Protein AF-A0A383E137-F1 (afdb_monomer)

InterPro domains:
  IPR007197 Radical SAM [PF04055] (107-231)
  IPR007197 Radical SAM [PS51918] (98-233)
  IPR007197 Radical SAM [SFLDS00029] (16-231)
  IPR023404 Radical SAM, alpha/beta horseshoe [G3DSA:3.80.30.20] (101-233)
  IPR051198 Tetrapyrrole and bacteriochlorophyll biosynthesis methyltransferases [PTHR43409] (10-231)
  IPR058240 Radical SAM superfamily [SSF102114] (90-231)

Foldseek 3Di:
DDPDPVVVQVVQLVPVVDAKDFPDDCPVQVVQLVVQCVVCVNVPCSSQVAATERIKGFRPVCNPPPDTDIGHHHHDADDQACVVDPDCLVVCVCVVVLQLPDAEEDEFKFADLAQQPPDPSNDPRRNDIHGHDPVVLLVSLLSCLVSCLVSVNAEYEYEYQAQQQDPCSVVSLVSQVVSCVVRVPHQAYDYAHHDPRVVSSVVSCVSNPNNYDYDDCPVDPDPVVCVVRRHDD

Nearest PDB structures (foldseek):
  7kdy-assembly1_A  TM=8.279E-01  e=1.384E-12  Streptomyces tokunonensis
  7kdx-assembly1_A  TM=8.276E-01  e=4.257E-12  Streptomyces tokunonensis
  7kdy-assembly2_B  TM=8.052E-01  e=4.257E-12  Streptomyces tokunonensis
  7kdx-assembly2_B  TM=7.855E-01  e=4.531E-12  Streptomyces tokunonensis
  6htk-assembly1_A  TM=6.373E-01  e=4.027E-02  Streptomyces actuosus

Structure (mmCIF, N/CA/C/O backbone):
data_AF-A0A383E137-F1
#
_entry.id   AF-A0A383E137-F1
#
loop_
_atom_site.group_PDB
_atom_site.id
_atom_site.type_symbol
_atom_site.label_atom_id
_atom_site.label_alt_id
_atom_site.label_comp_id
_atom_site.label_asym_id
_atom_site.label_entity_id
_atom_site.label_seq_id
_atom_site.pdbx_PDB_ins_code
_atom_site.Cartn_x
_atom_site.Cartn_y
_atom_site.Cartn_z
_atom_site.occupancy
_atom_site.B_iso_or_equiv
_atom_site.auth_seq_id
_atom_site.auth_comp_id
_atom_site.auth_asym_id
_atom_site.auth_atom_id
_atom_site.pdbx_PDB_model_num
ATOM 1 N N . LEU A 1 1 ? 12.813 -2.670 -4.117 1.00 60.38 1 LEU A N 1
ATOM 2 C CA . LEU A 1 1 ? 14.002 -2.846 -4.980 1.00 60.38 1 LEU A CA 1
ATOM 3 C C . LEU A 1 1 ? 15.082 -1.925 -4.440 1.00 60.38 1 LEU A C 1
ATOM 5 O O . LEU A 1 1 ? 14.718 -0.837 -4.007 1.00 60.38 1 LEU A O 1
ATOM 9 N N . PRO A 1 2 ? 16.352 -2.327 -4.434 1.00 67.69 2 PRO A N 1
ATOM 10 C CA . PRO A 1 2 ? 17.433 -1.384 -4.194 1.00 67.69 2 PRO A CA 1
ATOM 11 C C . PRO A 1 2 ? 17.401 -0.207 -5.184 1.00 67.69 2 PRO A C 1
ATOM 13 O O . PRO A 1 2 ? 16.897 -0.338 -6.304 1.00 67.69 2 PRO A O 1
ATOM 16 N N . HIS A 1 3 ? 17.844 0.967 -4.737 1.00 71.69 3 HIS A N 1
ATOM 17 C CA . HIS A 1 3 ? 17.658 2.222 -5.473 1.00 71.69 3 HIS A CA 1
ATOM 18 C C . HIS A 1 3 ? 18.751 2.467 -6.527 1.00 71.69 3 HIS A C 1
ATOM 20 O O . HIS A 1 3 ? 18.488 3.166 -7.509 1.00 71.69 3 HIS A O 1
ATOM 26 N N . ASP A 1 4 ? 19.938 1.879 -6.356 1.00 86.25 4 ASP A N 1
ATOM 27 C CA . ASP A 1 4 ? 21.068 2.024 -7.274 1.00 86.25 4 ASP A CA 1
ATOM 28 C C . ASP A 1 4 ? 21.039 1.010 -8.425 1.00 86.25 4 ASP A C 1
ATOM 30 O O . ASP A 1 4 ? 20.608 -0.134 -8.283 1.00 86.25 4 ASP A O 1
ATOM 34 N N . ASP A 1 5 ? 21.537 1.433 -9.583 1.00 90.56 5 ASP A N 1
ATOM 35 C CA . ASP A 1 5 ? 21.444 0.657 -10.819 1.00 90.56 5 ASP A CA 1
ATOM 36 C C . ASP A 1 5 ? 22.223 -0.672 -10.752 1.00 90.56 5 ASP A C 1
ATOM 38 O O . ASP A 1 5 ? 21.791 -1.661 -11.345 1.00 90.56 5 ASP A O 1
ATOM 42 N N . ALA A 1 6 ? 23.331 -0.741 -10.002 1.00 90.62 6 ALA A N 1
ATOM 43 C CA . ALA A 1 6 ? 24.130 -1.962 -9.883 1.00 90.62 6 ALA A CA 1
ATOM 44 C C . ALA A 1 6 ? 23.366 -3.063 -9.134 1.00 90.62 6 ALA A C 1
ATOM 46 O O . ALA A 1 6 ? 23.289 -4.202 -9.601 1.00 90.62 6 ALA A O 1
ATOM 47 N N . GLN A 1 7 ? 22.737 -2.720 -8.009 1.00 90.50 7 GLN A N 1
ATOM 48 C CA . GLN A 1 7 ? 21.894 -3.647 -7.263 1.00 90.50 7 GLN A CA 1
ATOM 49 C C . GLN A 1 7 ? 20.602 -3.991 -8.023 1.00 90.50 7 GLN A C 1
ATOM 51 O O . GLN A 1 7 ? 20.105 -5.112 -7.910 1.00 90.50 7 GLN A O 1
ATOM 56 N N . GLN A 1 8 ? 20.061 -3.073 -8.834 1.00 91.75 8 GLN A N 1
ATOM 57 C CA . GLN A 1 8 ? 18.921 -3.360 -9.718 1.00 91.75 8 GLN A CA 1
ATOM 58 C C . GLN A 1 8 ? 19.285 -4.385 -10.798 1.00 91.75 8 GLN A C 1
ATOM 60 O O . GLN A 1 8 ? 18.530 -5.334 -11.025 1.00 91.75 8 GLN A O 1
ATOM 65 N N . ILE A 1 9 ? 20.459 -4.236 -11.419 1.00 91.88 9 ILE A N 1
ATOM 66 C CA . ILE A 1 9 ? 20.994 -5.207 -12.377 1.00 91.88 9 ILE A CA 1
ATOM 67 C C . ILE A 1 9 ? 21.197 -6.566 -11.707 1.00 91.88 9 ILE A C 1
ATOM 69 O O . ILE A 1 9 ? 20.732 -7.570 -12.248 1.00 91.88 9 ILE A O 1
ATOM 73 N N . ASP A 1 10 ? 21.833 -6.619 -10.533 1.00 91.00 10 ASP A N 1
ATOM 74 C CA . ASP A 1 10 ? 22.031 -7.869 -9.788 1.00 91.00 10 ASP A CA 1
ATOM 75 C C . ASP A 1 10 ? 20.691 -8.547 -9.445 1.00 91.00 10 ASP A C 1
ATOM 77 O O . ASP A 1 10 ? 20.503 -9.741 -9.696 1.00 91.00 10 ASP A O 1
ATOM 81 N N . PHE A 1 11 ? 19.718 -7.774 -8.949 1.00 90.94 11 PHE A N 1
ATOM 82 C CA . PHE A 1 11 ? 18.401 -8.280 -8.565 1.00 90.94 11 PHE A CA 1
ATOM 83 C C . PHE A 1 11 ? 17.646 -8.916 -9.738 1.00 90.94 11 PHE A C 1
ATOM 85 O O . PHE A 1 11 ? 17.077 -10.003 -9.572 1.00 90.94 11 PHE A O 1
ATOM 92 N N . LEU A 1 12 ? 17.631 -8.247 -10.898 1.00 91.50 12 LEU A N 1
ATOM 93 C CA . LEU A 1 12 ? 16.936 -8.713 -12.101 1.00 91.50 12 LEU A CA 1
ATOM 94 C C . LEU A 1 12 ? 17.693 -9.843 -12.801 1.00 91.50 12 LEU A C 1
ATOM 96 O O . LEU A 1 12 ? 17.073 -10.798 -13.258 1.00 91.50 12 LEU A O 1
ATOM 100 N N . SER A 1 13 ? 19.027 -9.799 -12.821 1.00 89.44 13 SER A N 1
ATOM 101 C CA . SER A 1 13 ? 19.846 -10.863 -13.422 1.00 89.44 13 SER A CA 1
ATOM 102 C C . SER A 1 13 ? 19.670 -12.200 -12.696 1.00 89.44 13 SER A C 1
ATOM 104 O O . SER A 1 13 ? 19.688 -13.256 -13.322 1.00 89.44 13 SER A O 1
ATOM 106 N N . LYS A 1 14 ? 19.421 -12.166 -11.379 1.00 90.81 14 LYS A N 1
ATOM 107 C CA . LYS A 1 14 ? 19.084 -13.350 -10.568 1.00 90.81 14 LYS A CA 1
ATOM 108 C C . LYS A 1 14 ? 17.640 -13.839 -10.754 1.00 90.81 14 LYS A C 1
ATOM 110 O O . LYS A 1 14 ? 17.263 -14.848 -10.161 1.00 90.81 14 LYS A O 1
ATOM 115 N N . ARG A 1 15 ? 16.814 -13.134 -11.536 1.00 90.81 15 ARG A N 1
ATOM 116 C CA . ARG A 1 15 ? 15.383 -13.414 -11.749 1.00 90.81 15 ARG A CA 1
ATOM 117 C C . ARG A 1 15 ? 15.051 -13.418 -13.244 1.00 90.81 15 ARG A C 1
ATOM 119 O O . ARG A 1 15 ? 14.326 -12.545 -13.713 1.00 90.81 15 ARG A O 1
ATOM 126 N N . PRO A 1 16 ? 15.531 -14.422 -14.001 1.00 86.69 16 PRO A N 1
ATOM 127 C CA . PRO A 1 16 ? 15.360 -14.463 -15.455 1.00 86.69 16 PRO A CA 1
ATOM 128 C C . PRO A 1 16 ? 13.894 -14.570 -15.906 1.00 86.69 16 PRO A C 1
ATOM 130 O O . PRO A 1 16 ? 13.590 -14.260 -17.052 1.00 86.69 16 PRO A O 1
ATOM 133 N N . SER A 1 17 ? 12.982 -14.976 -15.016 1.00 91.75 17 SER A N 1
ATOM 134 C CA . SER A 1 17 ? 11.536 -15.016 -15.279 1.00 91.75 17 SER A CA 1
ATOM 135 C C . SER A 1 17 ? 10.832 -13.665 -15.075 1.00 91.75 17 SER A C 1
ATOM 137 O O . SER A 1 17 ? 9.617 -13.582 -15.233 1.00 91.75 17 SER A O 1
ATOM 139 N N . THR A 1 18 ? 11.557 -12.612 -14.687 1.00 91.81 18 THR A N 1
ATOM 140 C CA . THR A 1 18 ? 11.022 -11.256 -14.529 1.00 91.81 18 THR A CA 1
ATOM 141 C C . THR A 1 18 ? 11.410 -10.403 -15.731 1.00 91.81 18 THR A C 1
ATOM 143 O O . THR A 1 18 ? 12.542 -9.946 -15.849 1.00 91.81 18 THR A O 1
ATOM 146 N N . ASP A 1 19 ? 10.437 -10.156 -16.605 1.00 92.94 19 ASP A N 1
ATOM 147 C CA . ASP A 1 19 ? 10.621 -9.329 -17.800 1.00 92.94 19 ASP A CA 1
ATOM 148 C C . ASP A 1 19 ? 10.641 -7.829 -17.492 1.00 92.94 19 ASP A C 1
ATOM 150 O O . ASP A 1 19 ? 11.439 -7.083 -18.054 1.00 92.94 19 ASP A O 1
ATOM 154 N N . ILE A 1 20 ? 9.733 -7.378 -16.626 1.00 95.06 20 ILE A N 1
ATOM 155 C CA . ILE A 1 20 ? 9.554 -5.976 -16.250 1.00 95.06 20 ILE A CA 1
ATOM 156 C C . ILE A 1 20 ? 9.325 -5.919 -14.744 1.00 95.06 20 ILE A C 1
ATOM 158 O O . ILE A 1 20 ? 8.507 -6.661 -14.204 1.00 95.06 20 ILE A O 1
ATOM 162 N N . PHE A 1 21 ? 10.023 -5.009 -14.075 1.00 94.12 21 PHE A N 1
ATOM 163 C CA . PHE A 1 21 ? 9.815 -4.677 -12.675 1.00 94.12 21 PHE A CA 1
ATOM 164 C C . PHE A 1 21 ? 9.213 -3.276 -12.559 1.00 94.12 21 PHE A C 1
ATOM 166 O O . PHE A 1 21 ? 9.721 -2.333 -13.161 1.00 94.12 21 PHE A O 1
ATOM 173 N N . MET A 1 22 ? 8.143 -3.127 -11.780 1.00 93.75 22 MET A N 1
ATOM 174 C CA . MET A 1 22 ? 7.486 -1.838 -11.540 1.00 93.75 22 MET A CA 1
ATOM 175 C C . MET A 1 22 ? 8.003 -1.227 -10.239 1.00 93.75 22 MET A C 1
ATOM 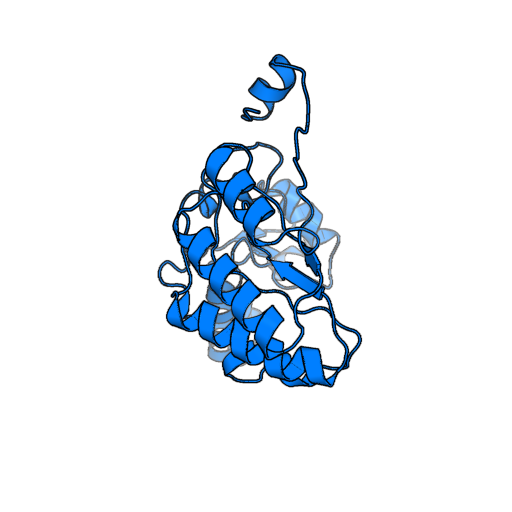177 O O . MET A 1 22 ? 8.071 -1.910 -9.219 1.00 93.75 22 MET A O 1
ATOM 181 N N . ILE A 1 23 ? 8.388 0.047 -10.270 1.00 89.88 23 ILE A N 1
ATOM 182 C CA . ILE A 1 23 ? 8.852 0.776 -9.088 1.00 89.88 23 ILE A CA 1
ATOM 183 C C . ILE A 1 23 ? 7.730 1.628 -8.493 1.00 89.88 23 ILE A C 1
ATOM 185 O O . ILE A 1 23 ? 6.966 2.248 -9.226 1.00 89.88 23 ILE A O 1
ATOM 189 N N . MET A 1 24 ? 7.711 1.714 -7.161 1.00 91.44 24 MET A N 1
ATOM 190 C CA . MET A 1 24 ? 6.765 2.523 -6.385 1.00 91.44 24 MET A CA 1
ATOM 191 C C . MET A 1 24 ? 5.294 2.087 -6.559 1.00 91.44 24 MET A C 1
ATOM 193 O O . MET A 1 24 ? 5.015 0.891 -6.493 1.00 91.44 24 MET A O 1
ATOM 197 N N . GLU A 1 25 ? 4.354 3.029 -6.723 1.00 93.69 25 GLU A N 1
ATOM 198 C CA . GLU A 1 25 ? 2.934 2.738 -6.974 1.00 93.69 25 GLU A CA 1
ATOM 199 C C . GLU A 1 25 ? 2.753 2.136 -8.383 1.00 93.69 25 GLU A C 1
ATOM 201 O O . GLU A 1 25 ? 3.273 2.632 -9.390 1.00 93.69 25 GLU A O 1
ATOM 206 N N . GLY A 1 26 ? 2.049 1.006 -8.448 1.00 94.69 26 GLY A N 1
ATOM 207 C CA . GLY A 1 26 ? 2.025 0.140 -9.625 1.00 94.69 26 GLY A CA 1
ATOM 208 C C . GLY A 1 26 ? 0.935 0.478 -10.636 1.00 94.69 26 GLY A C 1
ATOM 209 O O . GLY A 1 26 ? 1.026 0.039 -11.778 1.00 94.69 26 GLY A O 1
ATOM 210 N N . GLU A 1 27 ? -0.086 1.242 -10.258 1.00 95.88 27 GLU A N 1
ATOM 211 C CA . GLU A 1 27 ? -1.294 1.458 -11.057 1.00 95.88 27 GLU A CA 1
ATOM 212 C C . GLU A 1 27 ? -0.983 2.158 -12.387 1.00 95.88 27 GLU A C 1
ATOM 214 O O . GLU A 1 27 ? -1.231 1.604 -13.461 1.00 95.88 27 GLU A O 1
ATOM 219 N N . ILE A 1 28 ? -0.358 3.339 -12.334 1.00 96.25 28 ILE A N 1
ATOM 220 C CA . ILE A 1 28 ? 0.025 4.105 -13.533 1.00 96.25 28 ILE A CA 1
ATOM 221 C C . ILE A 1 28 ? 1.058 3.341 -14.364 1.00 96.25 28 ILE A C 1
ATOM 223 O O . ILE A 1 28 ? 0.957 3.259 -15.589 1.00 96.25 28 ILE A O 1
ATOM 227 N N . THR A 1 29 ? 2.026 2.713 -13.699 1.00 96.94 29 THR A N 1
ATOM 228 C CA . THR A 1 29 ? 3.046 1.895 -14.360 1.00 96.94 29 THR A CA 1
ATOM 229 C C . THR A 1 29 ? 2.424 0.719 -15.114 1.00 96.94 29 THR A C 1
ATOM 231 O O . THR A 1 29 ? 2.804 0.437 -16.250 1.00 96.94 29 THR A O 1
ATOM 234 N N . THR A 1 30 ? 1.430 0.056 -14.521 1.00 97.06 30 THR A N 1
ATOM 235 C CA . THR A 1 30 ? 0.695 -1.042 -15.156 1.00 97.06 30 THR A CA 1
ATOM 236 C C . THR A 1 30 ? 0.003 -0.549 -16.420 1.00 97.06 30 THR A C 1
ATOM 238 O O . THR A 1 30 ? 0.149 -1.170 -17.473 1.00 97.06 30 THR A O 1
ATOM 241 N N . VAL A 1 31 ? -0.668 0.607 -16.364 1.00 96.44 31 VAL A N 1
ATOM 242 C CA . VAL A 1 31 ? -1.286 1.233 -17.544 1.00 96.44 31 VAL A CA 1
ATOM 243 C C . VAL A 1 31 ? -0.243 1.526 -18.629 1.00 96.44 31 VAL A C 1
ATOM 245 O O . VAL A 1 31 ? -0.465 1.204 -19.798 1.00 96.44 31 VAL A O 1
ATOM 248 N N . ASN A 1 32 ? 0.923 2.068 -18.265 1.00 97.38 32 ASN A N 1
ATOM 249 C CA . ASN A 1 32 ? 2.016 2.343 -19.205 1.00 97.38 32 ASN A CA 1
ATOM 250 C C . ASN A 1 32 ? 2.528 1.069 -19.895 1.00 97.38 32 ASN A C 1
ATOM 252 O O . ASN A 1 32 ? 2.706 1.052 -21.118 1.00 97.38 32 ASN A O 1
ATOM 256 N N . VAL A 1 33 ? 2.733 -0.007 -19.129 1.00 97.75 33 VAL A N 1
ATOM 257 C CA . VAL A 1 33 ? 3.189 -1.305 -19.644 1.00 97.75 33 VAL A CA 1
ATOM 258 C C . VAL A 1 33 ? 2.146 -1.922 -20.576 1.00 97.75 33 VAL A C 1
ATOM 260 O O . VAL A 1 33 ? 2.485 -2.312 -21.694 1.00 97.75 33 VAL A O 1
ATOM 263 N N . ILE A 1 34 ? 0.873 -1.953 -20.182 1.00 97.88 34 ILE A N 1
ATOM 264 C CA . ILE A 1 34 ? -0.206 -2.492 -21.021 1.00 97.88 34 ILE A CA 1
ATOM 265 C C . ILE A 1 34 ? -0.348 -1.684 -22.318 1.00 97.88 34 ILE A C 1
ATOM 267 O O . ILE A 1 34 ? -0.394 -2.264 -23.404 1.00 97.88 34 ILE A O 1
ATOM 271 N N . ASN A 1 35 ? -0.310 -0.351 -22.243 1.00 98.06 35 ASN A N 1
ATOM 272 C CA . ASN A 1 35 ? -0.334 0.508 -23.427 1.00 98.06 35 ASN A CA 1
ATOM 273 C C . ASN A 1 35 ? 0.845 0.237 -24.371 1.00 98.06 35 ASN A C 1
ATOM 275 O O . ASN A 1 35 ? 0.664 0.239 -25.592 1.00 98.06 35 ASN A O 1
ATOM 279 N N . ARG A 1 36 ? 2.049 -0.014 -23.835 1.00 97.75 36 ARG A N 1
ATOM 280 C CA . ARG A 1 36 ? 3.209 -0.427 -24.638 1.00 97.75 36 ARG A CA 1
ATOM 281 C C . ARG A 1 36 ? 2.935 -1.756 -25.338 1.00 97.75 36 ARG A C 1
ATOM 283 O O . ARG A 1 36 ? 3.115 -1.833 -26.548 1.00 97.75 36 ARG A O 1
ATOM 290 N N . ILE A 1 37 ? 2.462 -2.764 -24.610 1.00 97.88 37 ILE A N 1
ATOM 291 C CA . ILE A 1 37 ? 2.169 -4.102 -25.147 1.00 97.88 37 ILE A CA 1
ATOM 292 C C . ILE A 1 37 ? 1.148 -4.031 -26.295 1.00 97.88 37 ILE A C 1
ATOM 294 O O . ILE A 1 37 ? 1.377 -4.614 -27.360 1.00 97.88 37 ILE A O 1
ATOM 298 N N . ILE A 1 38 ? 0.068 -3.262 -26.113 1.00 98.25 38 ILE A N 1
ATOM 299 C CA . ILE A 1 38 ? -0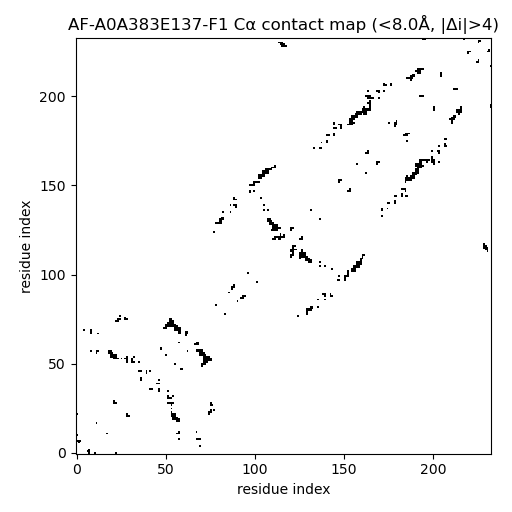.977 -3.056 -27.126 1.00 98.25 38 ILE A CA 1
ATOM 300 C C . ILE A 1 38 ? -0.408 -2.345 -28.361 1.00 98.25 38 ILE A C 1
ATOM 302 O O . ILE A 1 38 ? -0.543 -2.849 -29.477 1.00 98.25 38 ILE A O 1
ATOM 306 N N . LYS A 1 39 ? 0.280 -1.205 -28.185 1.00 98.00 39 LYS A N 1
ATOM 307 C CA . LYS A 1 39 ? 0.873 -0.431 -29.297 1.00 98.00 39 LYS A CA 1
ATOM 308 C C . LYS A 1 39 ? 1.915 -1.236 -30.074 1.00 98.00 39 LYS A C 1
ATOM 310 O O . LYS A 1 39 ? 2.027 -1.100 -31.292 1.00 98.00 39 LYS A O 1
ATOM 315 N N . SER A 1 40 ? 2.656 -2.097 -29.384 1.00 98.00 40 SER A N 1
ATOM 316 C CA . SER A 1 40 ? 3.634 -2.997 -29.988 1.00 98.00 40 SER A CA 1
ATOM 317 C C . SER A 1 40 ? 3.002 -4.202 -30.691 1.00 98.00 40 SER A C 1
ATOM 319 O O . SER A 1 40 ? 3.725 -4.913 -31.381 1.00 98.00 40 SER A O 1
ATOM 321 N N . LYS A 1 41 ? 1.687 -4.441 -30.560 1.00 97.69 41 LYS A N 1
ATOM 322 C CA . LYS A 1 41 ? 0.997 -5.637 -31.078 1.00 97.69 41 LYS A CA 1
ATOM 323 C C . LYS A 1 41 ? 1.675 -6.935 -30.624 1.00 97.69 41 LYS A C 1
ATOM 325 O O . LYS A 1 41 ? 1.926 -7.819 -31.437 1.00 97.69 41 LYS A O 1
ATOM 330 N N . LEU A 1 42 ? 2.027 -7.011 -29.337 1.00 96.81 42 LEU A N 1
ATOM 331 C CA . LEU A 1 42 ? 2.760 -8.135 -28.733 1.00 96.81 42 LEU A CA 1
ATOM 332 C C . LEU A 1 42 ? 4.179 -8.375 -29.299 1.00 96.81 42 LEU A C 1
ATOM 334 O O . LEU A 1 42 ? 4.836 -9.342 -28.918 1.00 96.81 42 LEU A O 1
ATOM 338 N N . ASP A 1 43 ? 4.700 -7.498 -30.165 1.00 97.19 43 ASP A N 1
ATOM 339 C CA . ASP A 1 43 ? 6.070 -7.601 -30.668 1.00 97.19 43 ASP A CA 1
ATOM 340 C C . ASP A 1 43 ? 7.070 -7.286 -29.551 1.00 97.19 43 ASP A C 1
ATOM 342 O O . ASP A 1 43 ? 7.286 -6.128 -29.174 1.00 97.19 43 ASP A O 1
ATOM 346 N N . ARG A 1 44 ? 7.719 -8.339 -29.047 1.00 94.50 44 ARG A N 1
ATOM 347 C CA . ARG A 1 44 ? 8.688 -8.256 -27.954 1.00 94.50 44 ARG A CA 1
ATOM 348 C C . ARG A 1 44 ? 9.816 -7.264 -28.239 1.00 94.50 44 ARG A C 1
ATOM 350 O O . ARG A 1 44 ? 10.213 -6.531 -27.338 1.00 94.50 44 ARG A O 1
ATOM 357 N N . LYS A 1 45 ? 10.312 -7.176 -29.479 1.00 94.44 45 LYS A N 1
ATOM 358 C CA . LYS A 1 45 ? 11.400 -6.241 -29.811 1.00 94.44 45 LYS A CA 1
ATOM 359 C C . LYS A 1 45 ? 10.952 -4.790 -29.648 1.00 94.44 45 LYS A C 1
ATOM 361 O O . LYS A 1 45 ? 11.734 -3.970 -29.182 1.00 94.44 45 LYS A O 1
ATOM 366 N N . LYS A 1 46 ? 9.694 -4.487 -29.980 1.00 96.31 46 LYS A N 1
ATOM 367 C CA . LYS A 1 46 ? 9.104 -3.147 -29.823 1.00 96.31 46 LYS A CA 1
ATOM 368 C C . LYS A 1 46 ? 8.719 -2.835 -28.380 1.00 96.31 46 LYS A C 1
ATOM 370 O O . LYS A 1 46 ? 8.773 -1.678 -27.981 1.00 96.31 46 LYS A O 1
ATOM 375 N N . ILE A 1 47 ? 8.336 -3.839 -27.590 1.00 97.06 47 ILE A N 1
ATOM 376 C CA . ILE A 1 47 ? 8.024 -3.634 -26.168 1.00 97.06 47 ILE A CA 1
ATOM 377 C C . ILE A 1 47 ? 9.262 -3.110 -25.437 1.00 97.06 47 ILE A C 1
ATOM 379 O O . ILE A 1 47 ? 9.169 -2.123 -24.712 1.00 97.06 47 ILE A O 1
ATOM 383 N N . PHE A 1 48 ? 10.420 -3.717 -25.700 1.00 96.38 48 PHE A N 1
ATOM 384 C CA . PHE A 1 48 ? 11.681 -3.426 -25.016 1.00 96.38 48 PHE A CA 1
ATOM 385 C C . PHE A 1 48 ? 12.619 -2.480 -25.788 1.00 96.38 48 PHE A C 1
ATOM 387 O O . PHE A 1 48 ? 13.798 -2.390 -25.456 1.00 96.38 48 PHE A O 1
ATOM 394 N N . SER A 1 49 ? 12.134 -1.774 -26.819 1.00 94.94 49 SER A N 1
ATOM 395 C CA . SER A 1 49 ? 12.975 -0.881 -27.638 1.00 94.94 49 SER A CA 1
ATOM 396 C C . SER A 1 49 ? 13.316 0.451 -26.963 1.00 94.94 49 SER A C 1
ATOM 398 O O . SER A 1 49 ? 14.194 1.169 -27.433 1.00 94.94 49 SER A O 1
ATOM 400 N N . SER A 1 50 ? 12.594 0.823 -25.907 1.00 95.69 50 SER A N 1
ATOM 401 C CA . SER A 1 50 ? 12.803 2.062 -25.155 1.00 95.69 50 SER A CA 1
ATOM 402 C C . SER A 1 50 ? 12.283 1.928 -23.721 1.00 95.69 50 SER A C 1
ATOM 404 O O . SER A 1 50 ? 11.417 1.076 -23.480 1.00 95.69 50 SER A O 1
ATOM 406 N N . PRO A 1 51 ? 12.749 2.776 -22.784 1.00 96.94 51 PRO A N 1
ATOM 407 C CA . PRO A 1 51 ? 12.230 2.808 -21.421 1.00 96.94 51 PRO A CA 1
ATOM 408 C C . PRO A 1 51 ? 10.701 2.943 -21.351 1.00 96.94 51 PRO A C 1
ATOM 410 O O . PRO A 1 51 ? 10.054 3.451 -22.276 1.00 96.94 51 PRO A O 1
ATOM 413 N N . ILE A 1 52 ? 10.126 2.479 -20.243 1.00 97.31 52 ILE A N 1
ATOM 414 C CA . ILE A 1 52 ? 8.704 2.613 -19.910 1.00 97.31 52 ILE A CA 1
ATOM 415 C C . ILE A 1 52 ? 8.640 3.302 -18.550 1.00 97.31 52 ILE A C 1
ATOM 417 O O . ILE A 1 52 ? 9.230 2.803 -17.594 1.00 97.31 52 ILE A O 1
ATOM 421 N N . ASP A 1 53 ? 7.956 4.442 -18.461 1.00 96.56 53 ASP A N 1
ATOM 422 C CA . ASP A 1 53 ? 7.839 5.185 -17.203 1.00 96.56 53 ASP A CA 1
ATOM 423 C C . ASP A 1 53 ? 7.197 4.321 -16.106 1.00 96.56 53 ASP A C 1
ATOM 425 O O . ASP A 1 53 ? 6.215 3.610 -16.339 1.00 96.56 53 ASP A O 1
ATOM 429 N N . GLY A 1 54 ? 7.818 4.357 -14.927 1.00 95.19 54 GLY A N 1
ATOM 430 C CA . GLY A 1 54 ? 7.509 3.542 -13.757 1.00 95.19 54 GLY A CA 1
ATOM 431 C C . GLY A 1 54 ? 8.127 2.146 -13.762 1.00 95.19 54 GLY A C 1
ATOM 432 O O . GLY A 1 54 ? 8.017 1.429 -12.770 1.00 95.19 54 GLY A O 1
ATOM 433 N N . ALA A 1 55 ? 8.785 1.742 -14.847 1.00 96.00 55 ALA A N 1
ATOM 434 C CA . ALA A 1 55 ? 9.285 0.389 -15.023 1.00 96.00 55 ALA A CA 1
ATOM 435 C C . ALA A 1 55 ? 10.801 0.328 -15.245 1.00 96.00 55 ALA A C 1
ATOM 437 O O . ALA A 1 55 ? 11.442 1.249 -15.761 1.00 96.00 55 ALA A O 1
ATOM 438 N N . ILE A 1 56 ? 11.359 -0.814 -14.852 1.00 95.19 56 ILE A N 1
ATOM 439 C CA . ILE A 1 56 ? 12.766 -1.171 -14.978 1.00 95.19 56 ILE A CA 1
ATOM 440 C C . ILE A 1 56 ? 12.853 -2.572 -15.577 1.00 95.19 56 ILE A C 1
ATOM 442 O O . ILE A 1 56 ? 12.143 -3.481 -15.150 1.00 95.19 56 ILE A O 1
ATOM 446 N N . PHE A 1 57 ? 13.728 -2.761 -16.558 1.00 95.12 57 PHE A N 1
ATOM 447 C CA . PHE A 1 57 ? 14.003 -4.072 -17.139 1.00 95.12 57 PHE A CA 1
ATOM 448 C C . PHE A 1 57 ? 15.431 -4.155 -17.675 1.00 95.12 57 PHE A C 1
ATOM 450 O O . PHE A 1 57 ? 16.074 -3.137 -17.928 1.00 95.12 57 PHE A O 1
ATOM 457 N N . ILE A 1 58 ? 15.928 -5.375 -17.872 1.00 93.56 58 ILE A N 1
ATOM 458 C CA 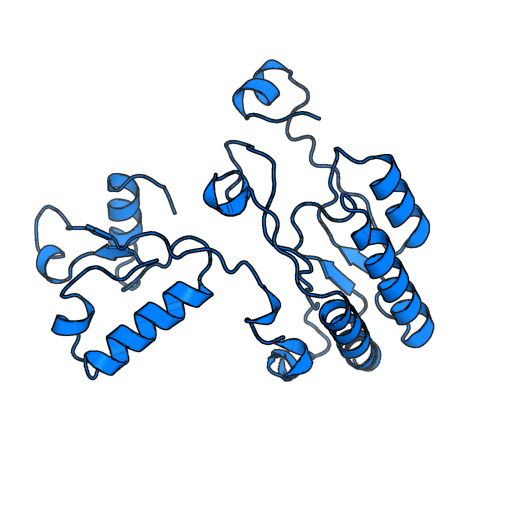. ILE A 1 58 ? 17.186 -5.601 -18.586 1.00 93.56 58 ILE A CA 1
ATOM 459 C C . ILE A 1 58 ? 16.899 -5.634 -20.086 1.00 93.56 58 ILE A C 1
ATOM 461 O O . ILE A 1 58 ? 16.023 -6.370 -20.538 1.00 93.56 58 ILE A O 1
ATOM 465 N N . GLU A 1 59 ? 17.638 -4.850 -20.872 1.00 92.25 59 GLU A N 1
ATOM 466 C CA . GLU A 1 59 ? 17.497 -4.842 -22.327 1.00 92.25 59 GLU A CA 1
ATOM 467 C C . GLU A 1 59 ? 17.766 -6.252 -22.883 1.00 92.25 59 GLU A C 1
ATOM 469 O O . GLU A 1 59 ? 18.873 -6.772 -22.693 1.00 92.25 59 GLU A O 1
ATOM 474 N N . PRO A 1 60 ? 16.817 -6.884 -23.606 1.00 88.56 60 PRO A N 1
ATOM 475 C CA . PRO A 1 60 ? 16.963 -8.278 -24.033 1.00 88.56 60 PRO A CA 1
ATOM 476 C C . PRO A 1 60 ? 18.210 -8.553 -24.884 1.00 88.56 60 PRO A C 1
ATOM 478 O O . PRO A 1 60 ? 18.764 -9.649 -24.844 1.00 88.56 60 PRO A O 1
ATOM 481 N N . THR A 1 61 ? 18.674 -7.557 -25.641 1.00 84.69 61 THR A N 1
ATOM 482 C CA . THR A 1 61 ? 19.896 -7.625 -26.459 1.00 84.69 61 THR A CA 1
ATOM 483 C C . THR A 1 61 ? 21.174 -7.714 -25.623 1.00 84.69 61 THR A C 1
ATOM 485 O O . THR A 1 61 ? 22.177 -8.231 -26.106 1.00 84.69 61 THR A O 1
ATOM 488 N N . SER A 1 62 ? 21.141 -7.254 -24.371 1.00 83.88 62 SER A N 1
ATOM 489 C CA . SER A 1 62 ? 22.291 -7.231 -23.463 1.00 83.88 62 SER A CA 1
ATOM 490 C C . SER A 1 62 ? 22.415 -8.480 -22.582 1.00 83.88 62 SER A C 1
ATOM 492 O O . SER A 1 62 ? 23.482 -8.716 -22.024 1.00 83.88 62 SER A O 1
ATOM 494 N N . LEU A 1 63 ? 21.371 -9.320 -22.506 1.00 75.19 63 LEU A N 1
ATOM 495 C CA . LEU A 1 63 ? 21.336 -10.521 -21.653 1.00 75.19 63 LEU A CA 1
ATOM 496 C C . LEU A 1 63 ? 22.425 -11.554 -21.984 1.00 75.19 63 LEU A C 1
ATOM 498 O O . LEU A 1 63 ? 22.827 -12.320 -21.116 1.00 75.19 63 LEU A O 1
ATOM 502 N N . LYS A 1 64 ? 22.898 -11.591 -23.237 1.00 71.25 64 LYS A N 1
ATOM 503 C CA . LYS A 1 64 ? 23.987 -12.482 -23.684 1.00 71.25 64 LYS A CA 1
ATOM 504 C C . LYS A 1 64 ? 25.377 -11.834 -23.592 1.00 71.25 64 LYS A C 1
ATOM 506 O O . LYS A 1 64 ? 26.370 -12.477 -23.923 1.00 71.25 64 LYS A O 1
ATOM 511 N N . GLY A 1 65 ? 25.447 -10.557 -23.220 1.00 68.12 65 GLY A N 1
ATOM 512 C CA . GLY A 1 65 ? 26.692 -9.807 -23.086 1.00 68.12 65 GLY A CA 1
ATOM 513 C C . GLY A 1 65 ? 27.325 -9.969 -21.703 1.00 68.12 65 GLY A C 1
ATOM 514 O O . GLY A 1 65 ? 26.695 -10.440 -20.763 1.00 68.12 65 GLY A O 1
ATOM 515 N N . LYS A 1 66 ? 28.580 -9.526 -21.560 1.00 71.75 66 LYS A N 1
ATOM 516 C CA . LYS A 1 66 ? 29.294 -9.524 -20.266 1.00 71.75 66 LYS A CA 1
ATOM 517 C C . LYS A 1 66 ? 28.736 -8.505 -19.259 1.00 71.75 66 LYS A C 1
ATOM 519 O O . LYS A 1 66 ? 29.081 -8.567 -18.084 1.00 71.75 66 LYS A O 1
ATOM 524 N N . SER A 1 67 ? 27.905 -7.566 -19.712 1.00 82.38 67 SER A N 1
ATOM 525 C CA . SER A 1 67 ? 27.360 -6.482 -18.892 1.00 82.38 67 SER A CA 1
ATOM 526 C C . SER A 1 67 ? 25.898 -6.231 -19.277 1.00 82.38 67 SER A C 1
ATOM 528 O O . SER A 1 67 ? 25.650 -5.612 -20.316 1.00 82.38 67 SER A O 1
ATOM 530 N N . PRO A 1 68 ? 24.929 -6.731 -18.486 1.00 88.56 68 PRO A N 1
ATOM 531 C CA . PRO A 1 68 ? 23.514 -6.450 -18.693 1.00 88.56 68 PRO A CA 1
ATOM 532 C C . PRO A 1 68 ? 23.254 -4.944 -18.659 1.00 88.56 68 PRO A C 1
ATOM 534 O O . PRO A 1 68 ? 23.749 -4.236 -17.782 1.00 88.56 68 PRO A O 1
ATOM 537 N N . LYS A 1 69 ? 22.469 -4.452 -19.615 1.00 91.56 69 LYS A N 1
ATOM 538 C CA . LYS A 1 69 ? 22.108 -3.043 -19.724 1.00 91.56 69 LYS A CA 1
ATOM 539 C C . LYS A 1 69 ? 20.720 -2.826 -19.144 1.00 91.56 69 LYS A C 1
ATOM 541 O O . LYS A 1 69 ? 19.749 -3.442 -19.583 1.00 91.56 69 LYS A O 1
ATOM 546 N N . LEU A 1 70 ? 20.643 -1.945 -18.157 1.00 93.25 70 LEU A N 1
ATOM 547 C CA . LEU A 1 70 ? 19.398 -1.550 -17.517 1.00 93.25 70 LEU A CA 1
ATOM 548 C C . LEU A 1 70 ? 18.656 -0.532 -18.393 1.00 93.25 70 LEU A C 1
ATOM 550 O O . LEU A 1 70 ? 19.241 0.453 -18.841 1.00 93.25 70 LEU A O 1
ATOM 554 N N . SER A 1 71 ? 17.362 -0.750 -18.600 1.00 95.06 71 SER A N 1
ATOM 555 C CA . SER A 1 71 ? 16.432 0.237 -19.142 1.00 95.06 71 SER A CA 1
ATOM 556 C C . SER A 1 71 ? 15.507 0.701 -18.024 1.00 95.06 71 SER A C 1
ATOM 558 O O . SER A 1 71 ? 14.884 -0.124 -17.353 1.00 95.06 71 SER A O 1
ATOM 560 N N . LYS A 1 72 ? 15.440 2.015 -17.801 1.00 94.31 72 LYS A N 1
ATOM 561 C CA . LYS A 1 72 ? 14.757 2.623 -16.653 1.00 94.31 72 LYS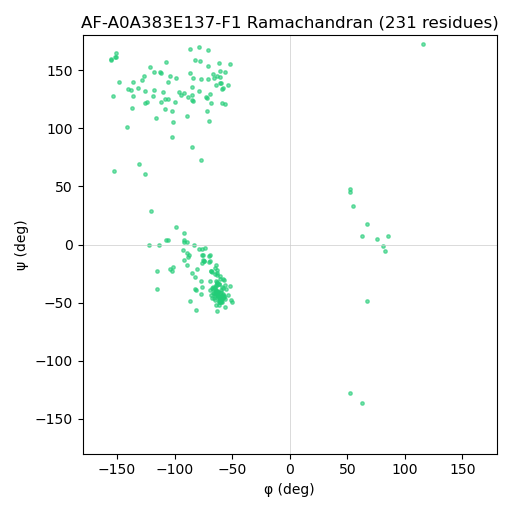 A CA 1
ATOM 562 C C . LYS A 1 72 ? 13.956 3.830 -17.112 1.00 94.31 72 LYS A C 1
ATOM 564 O O . LYS A 1 72 ? 14.523 4.779 -17.653 1.00 94.31 72 LYS A O 1
ATOM 569 N N . GLY A 1 73 ? 12.638 3.765 -16.949 1.00 94.38 73 GLY A N 1
ATOM 570 C CA . GLY A 1 73 ? 11.773 4.921 -17.172 1.00 94.38 73 GLY A CA 1
ATOM 571 C C . GLY A 1 73 ? 11.804 5.890 -15.995 1.00 94.38 73 GLY A C 1
ATOM 572 O O . GLY A 1 73 ? 12.336 5.578 -14.925 1.00 94.38 73 GLY A O 1
ATOM 573 N N . LYS A 1 74 ? 11.210 7.073 -16.175 1.00 93.81 74 LYS A N 1
ATOM 574 C CA . LYS A 1 74 ? 11.012 8.009 -15.060 1.00 93.81 74 LYS A CA 1
ATOM 575 C C . LYS A 1 74 ? 10.023 7.395 -14.064 1.00 93.81 74 LYS A C 1
ATOM 577 O O . LYS A 1 74 ? 9.093 6.732 -14.515 1.00 93.81 74 LYS A O 1
ATOM 582 N N . PRO A 1 75 ? 10.176 7.581 -12.742 1.00 91.38 75 PRO A N 1
ATOM 583 C CA . PRO A 1 75 ? 9.167 7.127 -11.787 1.00 91.38 75 PRO A CA 1
ATOM 584 C C . PRO A 1 75 ? 7.778 7.675 -12.136 1.00 91.38 75 PRO A C 1
ATOM 586 O O . PRO A 1 75 ? 7.652 8.850 -12.480 1.00 91.38 75 PRO A O 1
ATOM 589 N N . SER A 1 76 ? 6.752 6.827 -12.046 1.00 93.62 76 SER A N 1
ATOM 590 C CA . SER A 1 76 ? 5.364 7.238 -12.273 1.00 93.62 76 SER A CA 1
ATOM 591 C C . SER A 1 76 ? 4.935 8.256 -11.220 1.00 93.62 76 SER A C 1
ATOM 593 O O . SER A 1 76 ? 5.216 8.072 -10.033 1.00 93.62 76 SER A O 1
ATOM 595 N N . GLU A 1 77 ? 4.233 9.311 -11.637 1.00 91.94 77 GLU A N 1
ATOM 596 C CA . GLU A 1 77 ? 3.645 10.258 -10.689 1.00 91.94 77 GLU A CA 1
ATOM 597 C C . GLU A 1 77 ? 2.643 9.558 -9.768 1.00 91.94 77 GLU A C 1
ATOM 599 O O . GLU A 1 77 ? 1.926 8.645 -10.182 1.00 91.94 77 GLU A O 1
ATOM 604 N N . ARG A 1 78 ? 2.595 10.002 -8.509 1.00 94.44 78 ARG A N 1
ATOM 605 C CA . ARG A 1 78 ? 1.625 9.490 -7.541 1.00 94.44 78 ARG A CA 1
ATOM 606 C C . ARG A 1 78 ? 0.226 9.964 -7.866 1.00 94.44 78 ARG A C 1
ATOM 608 O O . ARG A 1 78 ? 0.019 11.131 -8.209 1.00 94.44 78 ARG A O 1
ATOM 615 N N . ILE A 1 79 ? -0.734 9.074 -7.656 1.00 95.75 79 ILE A N 1
ATOM 616 C CA . ILE A 1 79 ? -2.149 9.395 -7.807 1.00 95.75 79 ILE A CA 1
ATOM 617 C C . ILE A 1 79 ? -2.544 10.305 -6.640 1.00 95.75 79 ILE A C 1
ATOM 619 O O . ILE A 1 79 ? -2.486 9.918 -5.474 1.00 95.75 79 ILE A O 1
ATOM 623 N N . LYS A 1 80 ? -2.905 11.554 -6.950 1.00 94.81 80 LYS A N 1
ATOM 624 C CA . LYS A 1 80 ? -3.256 12.556 -5.927 1.00 94.81 80 LYS A CA 1
ATOM 625 C C . LYS A 1 80 ? -4.696 12.405 -5.451 1.00 94.81 80 LYS A C 1
ATOM 627 O O . LYS A 1 80 ? -4.967 12.570 -4.261 1.00 94.81 80 LYS A O 1
ATOM 632 N N . TYR A 1 81 ? -5.595 12.111 -6.386 1.00 95.94 81 TYR A N 1
ATOM 633 C CA . TYR A 1 81 ? -7.017 11.899 -6.153 1.00 95.94 81 TYR A CA 1
ATOM 634 C C . TYR A 1 81 ? -7.280 10.398 -6.181 1.00 95.94 81 TYR A C 1
ATOM 636 O O . TYR A 1 81 ? -7.469 9.810 -7.240 1.00 95.94 81 TYR A O 1
ATOM 644 N N . LEU A 1 82 ? -7.226 9.755 -5.013 1.00 97.06 82 LEU A N 1
ATOM 645 C CA . LEU A 1 82 ? -7.241 8.291 -4.951 1.00 97.06 82 LEU A CA 1
ATOM 646 C C . LEU A 1 82 ? -8.559 7.672 -5.445 1.00 97.06 82 LEU A C 1
ATOM 648 O O . LEU A 1 82 ? -8.572 6.517 -5.860 1.00 97.06 82 LEU A O 1
ATOM 652 N N . ASP A 1 83 ? -9.645 8.442 -5.479 1.00 96.75 83 ASP A N 1
ATOM 653 C CA . ASP A 1 83 ? -10.933 7.990 -6.014 1.00 96.75 83 ASP A CA 1
ATOM 654 C C . ASP A 1 83 ? -10.946 7.802 -7.541 1.00 96.75 83 ASP A C 1
ATOM 656 O O . ASP A 1 83 ? -11.878 7.197 -8.063 1.00 96.75 83 ASP A O 1
ATOM 660 N N . GLU A 1 84 ? -9.903 8.234 -8.261 1.00 95.31 84 GLU A N 1
ATOM 661 C CA . GLU A 1 84 ? -9.695 7.840 -9.665 1.00 95.31 84 GLU A CA 1
ATOM 662 C C . GLU A 1 84 ? -9.474 6.323 -9.812 1.00 95.31 84 GLU A C 1
ATOM 664 O O . GLU A 1 84 ? -9.740 5.745 -10.867 1.00 95.31 84 GLU A O 1
ATOM 669 N N . ILE A 1 85 ? -9.001 5.662 -8.751 1.00 95.31 85 ILE A N 1
ATOM 670 C CA . ILE A 1 85 ? -8.860 4.208 -8.693 1.00 95.31 85 ILE A CA 1
ATOM 671 C C . ILE A 1 85 ? -10.211 3.631 -8.261 1.00 95.31 85 ILE A C 1
ATOM 673 O O . ILE A 1 85 ? -10.680 3.986 -7.181 1.00 95.31 85 ILE A O 1
ATOM 677 N N . PRO A 1 86 ? -10.841 2.712 -9.007 1.00 95.56 86 PRO A N 1
ATOM 678 C CA . PRO A 1 86 ? -12.104 2.122 -8.578 1.00 95.56 86 PRO A CA 1
ATOM 679 C C . PRO A 1 86 ? -11.938 1.333 -7.273 1.00 95.56 86 PRO A C 1
ATOM 681 O O . PRO A 1 86 ? -10.914 0.686 -7.044 1.00 95.56 86 PRO A O 1
ATOM 684 N N . SER A 1 87 ? -12.967 1.353 -6.423 1.00 97.88 87 SER A N 1
ATOM 685 C CA . SER A 1 87 ? -13.006 0.487 -5.244 1.00 97.88 87 SER A CA 1
ATOM 686 C C . SER A 1 87 ? -13.163 -0.975 -5.655 1.00 97.88 87 SER A C 1
ATOM 688 O O . SER A 1 87 ? -14.174 -1.304 -6.282 1.00 97.88 87 SER A O 1
ATOM 690 N N . PRO A 1 88 ? -12.228 -1.865 -5.272 1.00 96.81 88 PRO A N 1
ATOM 691 C CA . PRO A 1 88 ? -12.312 -3.281 -5.608 1.00 96.81 88 PRO A CA 1
ATOM 692 C C . PRO A 1 88 ? -13.380 -4.014 -4.768 1.00 96.81 88 PRO A C 1
ATOM 694 O O . PRO A 1 88 ? -13.777 -5.130 -5.104 1.00 96.81 88 PRO A O 1
ATOM 697 N N . TYR A 1 89 ? -13.872 -3.388 -3.691 1.00 98.12 89 TYR A N 1
ATOM 698 C CA . TYR A 1 89 ? -15.041 -3.856 -2.948 1.00 98.12 89 TYR A CA 1
ATOM 699 C C . TYR A 1 89 ? -16.334 -3.422 -3.631 1.00 98.12 89 TYR A C 1
ATOM 701 O O . TYR A 1 89 ? -17.145 -4.268 -3.991 1.00 98.12 89 TYR A O 1
ATOM 709 N N . LEU A 1 90 ? -16.520 -2.116 -3.857 1.00 98.19 90 LEU A N 1
ATOM 710 C CA . LEU A 1 90 ? -17.802 -1.583 -4.338 1.00 98.19 90 LEU A CA 1
ATOM 711 C C . LEU A 1 90 ? -18.129 -1.998 -5.778 1.00 98.19 90 LEU A C 1
ATOM 713 O O . LEU A 1 90 ? -19.298 -2.020 -6.151 1.00 98.19 90 LEU A O 1
ATOM 717 N N . ASN A 1 91 ? -17.121 -2.348 -6.582 1.00 97.38 91 ASN A N 1
ATOM 718 C CA . ASN A 1 91 ? -17.324 -2.896 -7.925 1.00 97.38 91 ASN A CA 1
ATOM 719 C C . ASN A 1 91 ? -17.389 -4.439 -7.964 1.00 97.38 91 ASN A C 1
ATOM 721 O O . ASN A 1 91 ? -17.484 -5.013 -9.048 1.00 97.38 91 ASN A O 1
ATOM 725 N N . GLY A 1 92 ? -17.307 -5.108 -6.809 1.00 97.56 92 GLY A N 1
ATOM 726 C CA . GLY A 1 92 ? -17.414 -6.560 -6.678 1.00 97.56 92 GLY A CA 1
ATOM 727 C C . GLY A 1 92 ? -16.181 -7.364 -7.103 1.00 97.56 92 GLY A C 1
ATOM 728 O O . GLY A 1 92 ? -16.236 -8.592 -7.081 1.00 97.56 92 GLY A O 1
ATOM 729 N N . MET A 1 93 ? -15.055 -6.733 -7.464 1.00 97.38 93 MET A N 1
ATOM 730 C CA . MET A 1 93 ? -13.832 -7.455 -7.854 1.00 97.38 93 MET A CA 1
ATOM 731 C C . MET A 1 93 ? -13.349 -8.430 -6.772 1.00 97.38 93 MET A C 1
ATOM 733 O O . MET A 1 93 ? -12.852 -9.511 -7.096 1.00 97.38 93 MET A O 1
ATOM 737 N N . LEU A 1 94 ? -13.519 -8.074 -5.495 1.00 97.06 94 LEU A N 1
ATOM 738 C CA . LEU A 1 94 ? -13.098 -8.902 -4.361 1.00 97.06 94 LEU A CA 1
ATOM 739 C C . LEU A 1 94 ? -14.158 -9.893 -3.871 1.00 97.06 94 LEU A C 1
ATOM 741 O O . LEU A 1 94 ? -13.900 -10.626 -2.921 1.00 97.06 94 LEU A O 1
ATOM 745 N N . ASP A 1 95 ? -15.331 -9.967 -4.504 1.00 96.69 95 ASP A N 1
ATOM 746 C CA . ASP A 1 95 ? -16.451 -10.769 -3.995 1.00 96.69 95 ASP A CA 1
ATOM 747 C C . ASP A 1 95 ? -16.121 -12.249 -3.834 1.00 96.69 95 ASP A C 1
ATOM 749 O O . ASP A 1 95 ? -16.546 -12.876 -2.868 1.00 96.69 95 ASP A O 1
ATOM 753 N N . HIS A 1 96 ? -15.327 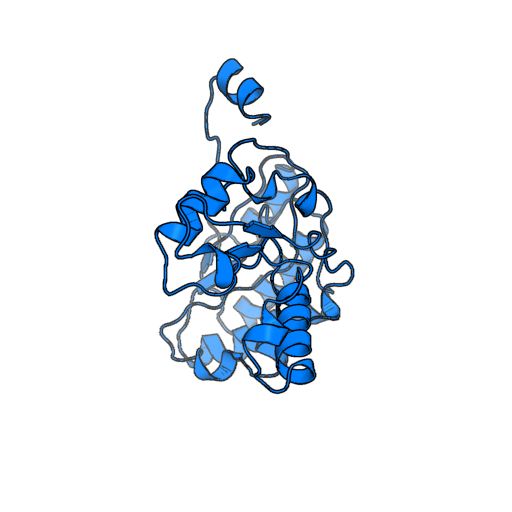-12.798 -4.747 1.00 96.06 96 HIS A N 1
ATOM 754 C CA . HIS A 1 96 ? -14.925 -14.200 -4.709 1.00 96.06 96 HIS A CA 1
ATOM 755 C C . HIS A 1 96 ? -13.947 -14.531 -3.568 1.00 96.06 96 HIS A C 1
ATOM 757 O O . HIS A 1 96 ? -13.778 -15.704 -3.249 1.00 96.06 96 HIS A O 1
ATOM 763 N N . PHE A 1 97 ? -13.324 -13.523 -2.945 1.00 95.94 97 PHE A N 1
ATOM 764 C CA . PHE A 1 97 ? -12.463 -13.696 -1.771 1.00 95.94 97 PHE A CA 1
ATOM 765 C C . PHE A 1 97 ? -13.237 -13.649 -0.450 1.00 95.94 97 PHE A C 1
ATOM 767 O O . PHE A 1 97 ? -12.673 -13.966 0.595 1.00 95.94 97 PHE A O 1
ATOM 774 N N . PHE A 1 98 ? -14.524 -13.293 -0.469 1.00 95.81 98 PHE A N 1
ATOM 775 C CA . PHE A 1 98 ? -15.405 -13.467 0.684 1.00 95.81 98 PHE A CA 1
ATOM 776 C C . PHE A 1 98 ? -15.813 -14.942 0.796 1.00 95.81 98 PHE A C 1
ATOM 778 O O . PHE A 1 98 ? -16.942 -15.327 0.500 1.00 95.81 98 PHE A O 1
ATOM 785 N N . ASP A 1 99 ? -14.863 -15.773 1.219 1.00 94.06 99 ASP A N 1
ATOM 786 C CA . ASP A 1 99 ? -14.975 -17.234 1.312 1.00 94.06 99 ASP A CA 1
ATOM 787 C C . ASP A 1 99 ? -15.085 -17.750 2.762 1.00 94.06 99 ASP A C 1
ATOM 789 O O . ASP A 1 99 ? -15.083 -18.959 3.001 1.00 94.06 99 ASP A O 1
ATOM 793 N N . GLY A 1 100 ? -15.156 -16.836 3.735 1.00 94.75 100 GLY A N 1
ATOM 794 C CA . GLY A 1 100 ? -15.170 -17.141 5.169 1.00 94.75 100 GLY A CA 1
ATOM 795 C C . GLY A 1 100 ? -13.793 -17.421 5.782 1.00 94.75 100 GLY A C 1
ATOM 796 O O . GLY A 1 100 ? -13.710 -17.672 6.981 1.00 94.75 100 GLY A O 1
ATOM 797 N N . LYS A 1 101 ? -12.711 -17.388 4.993 1.00 93.81 101 LYS A N 1
ATOM 798 C CA . LYS A 1 101 ? -11.344 -17.707 5.441 1.00 93.81 101 LYS A CA 1
ATOM 799 C C . LYS A 1 101 ? -10.417 -16.504 5.376 1.00 93.81 101 LYS A C 1
ATOM 801 O O . LYS A 1 101 ? -9.553 -16.354 6.236 1.00 93.81 101 LYS A O 1
ATOM 806 N N . LEU A 1 102 ? -10.561 -15.681 4.342 1.00 95.88 102 LEU A N 1
ATOM 807 C CA . LEU A 1 102 ? -9.711 -14.516 4.135 1.00 95.88 102 LEU A CA 1
ATOM 808 C C . LEU A 1 102 ? -10.205 -13.309 4.937 1.00 95.88 102 LEU A C 1
ATOM 810 O O . LEU A 1 102 ? -11.404 -13.068 5.071 1.00 95.88 102 LEU A O 1
ATOM 814 N N . THR A 1 103 ? -9.257 -12.526 5.450 1.00 95.69 103 THR A N 1
ATOM 815 C CA . THR A 1 103 ? -9.554 -11.287 6.174 1.00 95.69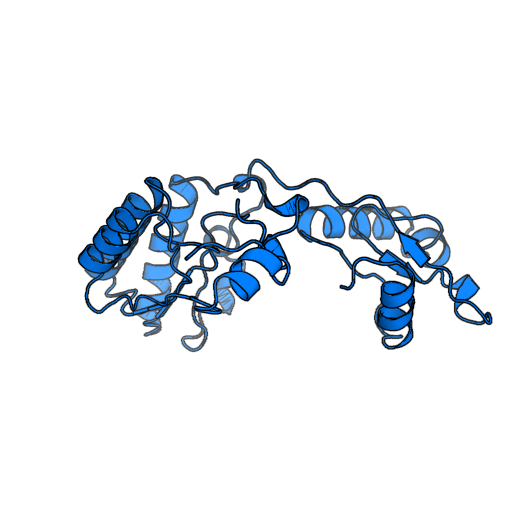 103 THR A CA 1
ATOM 816 C C . THR A 1 103 ? -9.563 -10.104 5.203 1.00 95.69 103 THR A C 1
ATOM 818 O O . THR A 1 103 ? -8.589 -9.933 4.465 1.00 95.69 103 THR A O 1
ATOM 821 N N . PRO A 1 104 ? -10.603 -9.253 5.210 1.00 97.44 104 PRO A N 1
ATOM 822 C CA . PRO A 1 104 ? -10.627 -8.038 4.407 1.00 97.44 104 PRO A CA 1
ATOM 823 C C . PRO A 1 104 ? -9.579 -7.022 4.879 1.00 97.44 104 PRO A C 1
ATOM 825 O O . PRO A 1 104 ? -9.276 -6.902 6.070 1.00 97.44 104 PRO A O 1
ATOM 828 N N . PHE A 1 105 ? -9.049 -6.269 3.918 1.00 97.81 105 PHE A N 1
ATOM 829 C CA . PHE A 1 105 ? -8.139 -5.142 4.124 1.00 97.81 105 PHE A CA 1
ATOM 830 C C . PHE A 1 105 ? -8.792 -3.870 3.590 1.00 97.81 105 PHE A C 1
ATOM 832 O O . PHE A 1 105 ? -9.266 -3.873 2.456 1.00 97.81 105 PHE A O 1
ATOM 839 N N . ILE A 1 106 ? -8.771 -2.782 4.353 1.00 97.94 106 ILE A N 1
ATOM 840 C CA . ILE A 1 106 ? -9.098 -1.443 3.847 1.00 97.94 106 ILE A CA 1
ATOM 841 C C . ILE A 1 106 ? -7.853 -0.561 3.869 1.00 97.94 106 ILE A C 1
ATOM 843 O O . ILE A 1 106 ? -6.988 -0.703 4.731 1.00 97.94 106 ILE A O 1
ATOM 847 N N . GLU A 1 107 ? -7.771 0.361 2.923 1.00 97.62 107 GLU A N 1
ATOM 848 C CA . GLU A 1 107 ? -6.753 1.406 2.866 1.00 97.62 107 GLU A CA 1
ATOM 849 C C . GLU A 1 107 ? -7.499 2.732 2.756 1.00 97.62 107 GLU A C 1
ATOM 851 O O . GLU A 1 107 ? -8.303 2.921 1.848 1.00 97.62 107 GLU A O 1
ATOM 856 N N . THR A 1 108 ? -7.286 3.643 3.700 1.00 97.62 108 THR A N 1
ATOM 857 C CA . THR A 1 108 ? -8.017 4.918 3.768 1.00 97.62 108 THR A CA 1
ATOM 858 C C . THR A 1 108 ? -7.165 6.074 3.249 1.00 97.62 108 THR A C 1
ATOM 860 O O . THR A 1 108 ? -7.686 7.112 2.813 1.00 97.62 108 THR A O 1
ATOM 863 N N . ASN A 1 109 ? -5.841 5.901 3.279 1.00 96.50 109 ASN A N 1
ATOM 864 C CA . ASN A 1 109 ? -4.869 6.869 2.799 1.00 96.50 109 ASN A CA 1
ATOM 865 C C . ASN A 1 109 ? -3.535 6.220 2.403 1.00 96.50 109 ASN A C 1
ATOM 867 O O . ASN A 1 109 ? -3.180 5.143 2.870 1.00 96.50 109 ASN A O 1
ATOM 871 N N . ARG A 1 110 ? -2.772 6.924 1.560 1.00 95.62 110 ARG A N 1
ATOM 872 C CA . ARG A 1 110 ? -1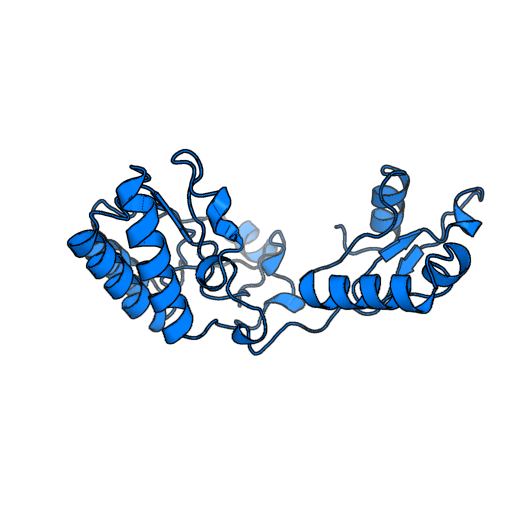.450 6.512 1.075 1.00 95.62 110 ARG A CA 1
ATOM 873 C C . ARG A 1 110 ? -0.396 7.569 1.336 1.00 95.62 110 ARG A C 1
ATOM 875 O O . ARG A 1 110 ? -0.545 8.726 0.933 1.00 95.62 110 ARG A O 1
ATOM 882 N N . GLY A 1 111 ? 0.729 7.130 1.882 1.00 94.88 111 GLY A N 1
ATOM 883 C CA . GLY A 1 111 ? 1.898 7.961 2.153 1.00 94.88 111 GLY A CA 1
ATOM 884 C C . GLY A 1 111 ? 2.209 8.074 3.641 1.00 94.88 111 GLY A C 1
ATOM 885 O O . GLY A 1 111 ? 1.466 7.597 4.498 1.00 94.88 111 GLY A O 1
ATOM 886 N N . CYS A 1 112 ? 3.352 8.681 3.941 1.00 93.94 112 CYS A N 1
ATOM 887 C CA . CYS A 1 112 ? 3.836 8.884 5.298 1.00 93.94 112 CYS A CA 1
ATOM 888 C C . CYS A 1 112 ? 4.754 10.115 5.334 1.00 93.94 112 CYS A C 1
ATOM 890 O O . CYS A 1 112 ? 5.713 10.173 4.566 1.00 93.94 112 CYS A O 1
ATOM 892 N N . PRO A 1 113 ? 4.526 11.093 6.228 1.00 92.69 113 PRO A N 1
ATOM 893 C CA . PRO A 1 113 ? 5.340 12.306 6.274 1.00 92.69 113 PRO A CA 1
ATOM 894 C C . PRO A 1 113 ? 6.720 12.071 6.910 1.00 92.69 113 PRO A C 1
ATOM 896 O O . PRO A 1 113 ? 7.577 12.955 6.869 1.00 92.69 113 PRO A O 1
ATOM 899 N N . PHE A 1 114 ? 6.949 10.898 7.506 1.00 93.25 114 PHE A N 1
ATOM 900 C CA . PHE A 1 114 ? 8.188 10.555 8.197 1.00 93.25 114 PHE A CA 1
ATOM 901 C C . PHE A 1 114 ? 9.284 10.077 7.240 1.00 93.25 114 PHE A C 1
ATOM 903 O O . PHE A 1 114 ? 9.008 9.635 6.132 1.00 93.25 114 PHE A O 1
ATOM 910 N N . LYS A 1 115 ? 10.543 10.156 7.689 1.00 94.12 115 LYS A N 1
ATOM 911 C CA . LYS A 1 115 ? 11.751 9.924 6.873 1.00 94.12 115 LYS A CA 1
ATOM 912 C C . LYS A 1 115 ? 12.635 8.788 7.374 1.00 94.12 115 LYS A C 1
ATOM 914 O O . LYS A 1 115 ? 13.848 8.823 7.186 1.00 94.12 115 LYS A O 1
ATOM 919 N N . CYS A 1 116 ? 12.036 7.797 8.034 1.00 93.62 116 CYS A N 1
ATOM 920 C CA . CYS A 1 116 ? 12.777 6.677 8.605 1.00 93.62 116 CYS A CA 1
ATOM 921 C C . CYS A 1 116 ? 13.615 5.977 7.526 1.00 93.62 116 CYS A C 1
ATOM 923 O O . CYS A 1 116 ? 13.053 5.480 6.553 1.00 93.62 116 CYS A O 1
ATOM 925 N N . THR A 1 117 ? 14.937 5.923 7.700 1.00 93.38 117 THR A N 1
ATOM 926 C CA . THR A 1 117 ? 15.882 5.532 6.631 1.00 93.38 117 THR A CA 1
ATOM 927 C C . THR A 1 117 ? 15.737 4.083 6.165 1.00 93.38 117 THR A C 1
ATOM 929 O O . THR A 1 117 ? 16.078 3.762 5.033 1.00 93.38 117 THR A O 1
ATOM 932 N N . PHE A 1 118 ? 15.215 3.210 7.025 1.00 91.88 118 PHE A N 1
ATOM 933 C CA . PHE A 1 118 ? 14.958 1.798 6.729 1.00 91.88 118 PHE A CA 1
ATOM 934 C C . PHE A 1 118 ? 13.571 1.548 6.111 1.00 91.88 118 PHE A C 1
ATOM 936 O O . PHE A 1 118 ? 13.272 0.429 5.701 1.00 91.88 118 PHE A O 1
ATOM 943 N N . CYS A 1 119 ? 12.688 2.551 6.105 1.00 92.00 119 CYS A N 1
ATOM 944 C CA . CYS A 1 119 ? 11.298 2.398 5.692 1.00 92.00 119 CYS A CA 1
ATOM 945 C C . CYS A 1 119 ? 11.133 2.770 4.220 1.00 92.00 119 CYS A C 1
ATOM 947 O O . CYS A 1 119 ? 11.483 3.878 3.820 1.00 92.00 119 CYS A O 1
ATOM 949 N N . HIS A 1 120 ? 10.505 1.895 3.432 1.00 90.94 120 HIS A N 1
ATOM 950 C CA . HIS A 1 120 ? 10.190 2.188 2.032 1.00 90.94 120 HIS A CA 1
ATOM 951 C C . HIS A 1 120 ? 9.320 3.447 1.882 1.00 90.94 120 HIS A C 1
ATOM 953 O O . HIS A 1 120 ? 9.611 4.312 1.063 1.00 90.94 120 HIS A O 1
ATOM 959 N N . THR A 1 121 ? 8.309 3.606 2.740 1.00 92.38 121 THR A N 1
ATOM 960 C CA . THR A 1 121 ? 7.439 4.794 2.759 1.00 92.38 121 THR A CA 1
ATOM 961 C C . THR A 1 121 ? 8.131 6.034 3.346 1.00 92.38 121 THR A C 1
ATOM 963 O O . THR A 1 121 ? 7.538 7.106 3.373 1.00 92.38 121 THR A O 1
ATOM 966 N N . GLY A 1 122 ? 9.374 5.908 3.827 1.00 92.44 122 GLY A N 1
ATOM 967 C CA . GLY A 1 122 ? 10.209 7.038 4.240 1.00 92.44 122 GLY A CA 1
ATOM 968 C C . GLY A 1 122 ? 10.803 7.826 3.066 1.00 92.44 122 GLY A C 1
ATOM 969 O O . GLY A 1 122 ? 11.305 8.934 3.268 1.00 92.44 122 GLY A O 1
ATOM 970 N N . ASP A 1 123 ? 10.737 7.273 1.851 1.00 92.62 123 ASP A N 1
ATOM 971 C CA . ASP A 1 123 ? 11.194 7.913 0.616 1.00 92.62 123 ASP A CA 1
ATOM 972 C C . ASP A 1 123 ? 10.433 9.230 0.340 1.00 92.62 123 ASP A C 1
ATOM 974 O O . ASP A 1 123 ? 9.266 9.404 0.709 1.00 92.62 123 ASP A O 1
ATOM 978 N N . ASP A 1 124 ? 11.093 10.190 -0.314 1.00 92.25 124 ASP A N 1
ATOM 979 C CA . ASP A 1 124 ? 10.489 11.464 -0.730 1.00 92.25 124 ASP A CA 1
ATOM 980 C C . ASP A 1 124 ? 9.262 11.276 -1.617 1.00 92.25 124 ASP A C 1
ATOM 982 O O . ASP A 1 124 ? 8.310 12.054 -1.505 1.00 92.25 124 ASP A O 1
ATOM 986 N N . TYR A 1 125 ? 9.232 10.194 -2.396 1.00 92.94 125 TYR A N 1
ATOM 987 C CA . TYR A 1 125 ? 8.087 9.787 -3.194 1.00 92.94 125 TYR A CA 1
ATOM 988 C C . TYR A 1 125 ? 6.790 9.732 -2.367 1.00 92.94 125 TYR A C 1
ATOM 990 O O . TYR A 1 125 ? 5.776 10.320 -2.745 1.00 92.94 125 TYR A O 1
ATOM 998 N N . PHE A 1 126 ? 6.817 9.107 -1.187 1.00 94.44 126 PHE A N 1
ATOM 999 C CA . PHE A 1 126 ? 5.621 8.855 -0.373 1.00 94.44 126 PHE A CA 1
ATOM 1000 C C . PHE A 1 126 ? 5.310 9.945 0.659 1.00 94.44 126 PHE A C 1
ATOM 1002 O O . PHE A 1 126 ? 4.367 9.797 1.438 1.00 94.44 126 PHE A O 1
ATOM 1009 N N . ASN A 1 127 ? 6.071 11.043 0.683 1.00 92.69 127 ASN A N 1
ATOM 1010 C CA . ASN A 1 127 ? 6.019 11.996 1.792 1.00 92.69 127 ASN A CA 1
ATOM 1011 C C . ASN A 1 127 ? 4.662 12.694 1.967 1.00 92.69 127 ASN A C 1
ATOM 1013 O O . ASN A 1 127 ? 4.254 13.015 3.082 1.00 92.69 127 ASN A O 1
ATOM 1017 N N . LYS A 1 128 ? 3.960 12.937 0.858 1.00 93.88 128 LYS A N 1
ATOM 1018 C CA . LYS A 1 128 ? 2.627 13.541 0.881 1.00 93.88 128 LYS A CA 1
ATOM 1019 C C . LYS A 1 128 ? 1.570 12.474 1.112 1.00 93.88 128 LYS A C 1
ATOM 1021 O O . LYS A 1 128 ? 1.594 11.425 0.480 1.00 93.88 128 LYS A O 1
ATOM 1026 N N . ILE A 1 129 ? 0.615 12.759 1.983 1.00 94.88 129 ILE A N 1
ATOM 1027 C CA . ILE A 1 129 ? -0.507 11.853 2.219 1.00 94.88 129 ILE A CA 1
ATOM 1028 C C . ILE A 1 129 ? -1.620 12.194 1.230 1.00 94.88 129 ILE A C 1
ATOM 1030 O O . ILE A 1 129 ? -2.062 13.342 1.165 1.00 94.88 129 ILE A O 1
ATOM 1034 N N . HIS A 1 130 ? -2.086 11.189 0.499 1.00 96.81 130 HIS A N 1
ATOM 1035 C CA . HIS A 1 130 ? -3.290 11.250 -0.327 1.00 96.81 130 HIS A CA 1
ATOM 1036 C C . HIS A 1 130 ? -4.359 10.352 0.289 1.00 96.81 130 HIS A C 1
ATOM 1038 O O . HIS A 1 130 ? -4.033 9.363 0.939 1.00 96.81 130 HIS A O 1
ATOM 1044 N N . LYS A 1 131 ? -5.630 10.724 0.154 1.00 96.81 131 LYS A N 1
ATOM 1045 C CA . LYS A 1 131 ? -6.744 10.092 0.870 1.00 96.81 131 LYS A CA 1
ATOM 1046 C C . LYS A 1 131 ? -7.828 9.683 -0.121 1.00 96.81 131 LYS A C 1
ATOM 1048 O O . LYS A 1 131 ? -8.086 10.429 -1.063 1.00 96.81 131 LYS A O 1
ATOM 1053 N N . PHE A 1 132 ? -8.449 8.530 0.111 1.00 98.12 132 PHE A N 1
ATOM 1054 C CA . PHE A 1 132 ? -9.738 8.191 -0.501 1.00 98.12 132 PHE A CA 1
ATOM 1055 C C . PHE A 1 132 ? -10.836 9.058 0.121 1.00 98.12 132 PHE A C 1
ATOM 1057 O O . PHE A 1 132 ? -10.670 9.482 1.267 1.00 98.12 132 PHE A O 1
ATOM 1064 N N . SER A 1 133 ? -11.942 9.329 -0.575 1.00 97.69 133 SER A N 1
ATOM 1065 C CA . SER A 1 133 ? -13.060 10.084 0.022 1.00 97.69 133 SER A CA 1
ATOM 1066 C C . SER A 1 133 ? -13.679 9.374 1.224 1.00 97.69 133 SER A C 1
ATOM 1068 O O . SER A 1 133 ? -13.570 8.157 1.388 1.00 97.69 133 SER A O 1
ATOM 1070 N N . ASP A 1 134 ? -14.316 10.151 2.104 1.00 97.31 134 ASP A N 1
ATOM 1071 C CA .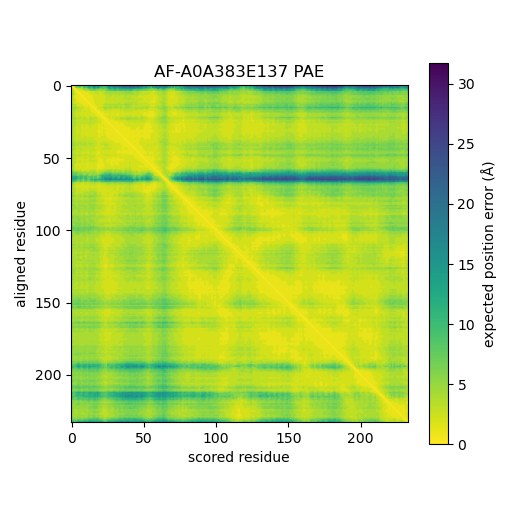 ASP A 1 134 ? -15.097 9.609 3.223 1.00 97.31 134 ASP A CA 1
ATOM 1072 C C . ASP A 1 134 ? -16.240 8.750 2.722 1.00 97.31 134 ASP A C 1
ATOM 1074 O O . ASP A 1 134 ? -16.373 7.611 3.151 1.00 97.31 134 ASP A O 1
ATOM 1078 N N . GLU A 1 135 ? -16.981 9.250 1.738 1.00 97.94 135 GLU A N 1
ATOM 1079 C CA . GLU A 1 135 ? -18.073 8.520 1.103 1.00 97.94 135 GLU A CA 1
ATOM 1080 C C . GLU A 1 135 ? -17.650 7.112 0.671 1.00 97.94 135 GLU A C 1
ATOM 1082 O O . GLU A 1 135 ? -18.301 6.133 1.041 1.00 97.94 135 GLU A O 1
ATOM 1087 N N . ARG A 1 136 ? -16.514 6.989 -0.028 1.00 98.12 136 ARG A N 1
ATOM 1088 C CA . ARG A 1 136 ? -15.986 5.689 -0.438 1.00 98.12 136 ARG A CA 1
ATOM 1089 C C . ARG A 1 136 ? -15.648 4.796 0.750 1.00 98.12 136 ARG A C 1
ATOM 1091 O O . ARG A 1 136 ? -16.072 3.646 0.763 1.00 98.12 136 ARG A O 1
ATOM 1098 N N . VAL A 1 137 ? -14.865 5.287 1.711 1.00 98.62 137 VAL A N 1
ATOM 1099 C CA . VAL A 1 137 ? -14.398 4.462 2.841 1.00 98.62 137 VAL A CA 1
ATOM 1100 C C . VAL A 1 137 ? -15.585 3.970 3.675 1.00 98.62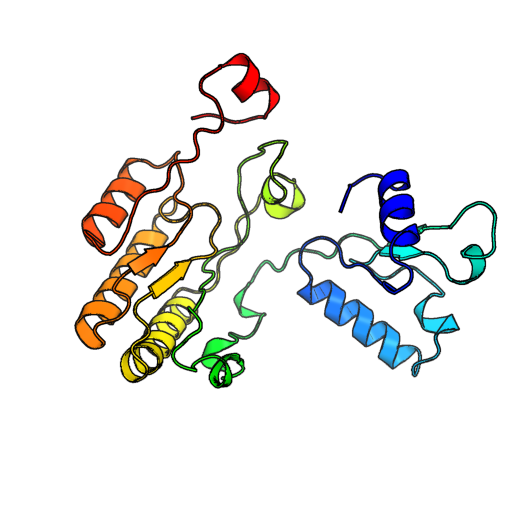 137 VAL A C 1
ATOM 1102 O O . VAL A 1 137 ? -15.634 2.802 4.050 1.00 98.62 137 VAL A O 1
ATOM 1105 N N . LEU A 1 138 ? -16.578 4.829 3.910 1.00 98.50 138 LEU A N 1
ATOM 1106 C CA . LEU A 1 138 ? -17.806 4.472 4.622 1.00 98.50 138 LEU A CA 1
ATOM 1107 C C . LEU A 1 138 ? -18.632 3.433 3.851 1.00 98.50 138 LEU A C 1
ATOM 1109 O O . LEU A 1 138 ? -19.108 2.460 4.439 1.00 98.50 138 LEU A O 1
ATOM 1113 N N . ALA A 1 139 ? -18.758 3.600 2.532 1.00 98.69 139 ALA A N 1
ATOM 1114 C CA . ALA A 1 139 ? -19.433 2.631 1.678 1.00 98.69 139 ALA A CA 1
ATOM 1115 C C . ALA A 1 139 ? -18.709 1.275 1.668 1.00 98.69 139 ALA A C 1
ATOM 1117 O O . ALA A 1 139 ? -19.363 0.233 1.723 1.00 98.69 139 ALA A O 1
ATOM 1118 N N . GLU A 1 140 ? -17.372 1.265 1.633 1.00 98.75 140 GLU A N 1
ATOM 1119 C CA . GLU A 1 140 ? -16.570 0.041 1.729 1.00 98.75 140 GLU A CA 1
ATOM 1120 C C . GLU A 1 140 ? -16.789 -0.661 3.076 1.00 98.75 140 GLU A C 1
ATOM 1122 O O . GLU A 1 140 ? -17.019 -1.868 3.092 1.00 98.75 140 GLU A O 1
ATOM 1127 N N . ILE A 1 141 ? -16.802 0.073 4.194 1.00 98.81 141 ILE A N 1
ATOM 1128 C CA . ILE A 1 141 ? -17.071 -0.493 5.526 1.00 98.81 141 ILE A CA 1
ATOM 1129 C C . ILE A 1 141 ? -18.447 -1.173 5.575 1.00 98.81 141 ILE A C 1
ATOM 1131 O O . ILE A 1 141 ? -18.534 -2.334 5.981 1.00 98.81 141 ILE A O 1
ATOM 1135 N N . ASP A 1 142 ? -19.514 -0.502 5.124 1.00 98.62 142 ASP A N 1
ATOM 1136 C CA . ASP A 1 142 ? -20.864 -1.089 5.112 1.00 98.62 142 ASP A CA 1
ATOM 1137 C C . ASP A 1 142 ? -20.954 -2.299 4.165 1.00 98.62 142 ASP A C 1
ATOM 1139 O O . ASP A 1 142 ? -21.561 -3.319 4.509 1.00 98.62 142 ASP A O 1
ATOM 1143 N N . TYR A 1 143 ? -20.310 -2.223 2.995 1.00 98.62 143 TYR A N 1
ATOM 1144 C CA . TYR A 1 143 ? -20.249 -3.321 2.030 1.00 98.62 143 TYR A CA 1
ATOM 1145 C C . TYR A 1 143 ? -19.584 -4.566 2.621 1.00 98.62 143 TYR A C 1
ATOM 1147 O O . TYR A 1 143 ? -20.132 -5.672 2.544 1.00 98.62 143 TYR A O 1
ATOM 1155 N N . ILE A 1 144 ? -18.413 -4.382 3.234 1.00 98.50 144 ILE A N 1
ATOM 1156 C CA . ILE A 1 144 ? -17.640 -5.462 3.842 1.00 98.50 144 ILE A CA 1
ATOM 1157 C C . ILE A 1 144 ? -18.411 -6.030 5.034 1.00 98.50 144 ILE A C 1
ATOM 1159 O O . ILE A 1 144 ? -18.574 -7.246 5.099 1.00 98.50 144 ILE A O 1
ATOM 1163 N N . GLY A 1 145 ? -18.959 -5.193 5.920 1.00 98.25 145 GLY A N 1
ATOM 1164 C CA . GLY A 1 145 ? -19.693 -5.646 7.105 1.00 98.25 145 GLY A CA 1
ATOM 1165 C C . GLY A 1 145 ? -20.878 -6.550 6.780 1.00 98.25 145 GLY A C 1
ATOM 1166 O O . GLY A 1 145 ? -21.010 -7.630 7.363 1.00 98.25 145 GLY A O 1
ATOM 1167 N N . LYS A 1 146 ? -21.674 -6.193 5.763 1.00 97.44 146 LYS A N 1
ATOM 1168 C CA . LYS A 1 146 ? -22.788 -7.025 5.270 1.00 97.44 146 LYS A CA 1
ATOM 1169 C C . LYS A 1 146 ? -22.352 -8.418 4.813 1.00 97.44 146 LYS A C 1
ATOM 1171 O O . LYS A 1 146 ? -23.120 -9.371 4.967 1.00 97.44 146 LYS A O 1
ATOM 1176 N N . LYS A 1 147 ? -21.182 -8.539 4.180 1.00 97.38 147 LYS A N 1
ATOM 1177 C CA . LYS A 1 147 ? -20.679 -9.810 3.634 1.00 97.38 147 LYS A CA 1
ATOM 1178 C C . LYS A 1 147 ? -19.913 -10.615 4.678 1.00 97.38 147 LYS A C 1
ATOM 1180 O O . LYS A 1 147 ? -20.206 -11.793 4.857 1.00 97.38 147 LYS A O 1
ATOM 1185 N N . ALA A 1 148 ? -18.979 -9.977 5.377 1.00 97.56 148 ALA A N 1
ATOM 1186 C CA . ALA A 1 148 ? -18.126 -10.589 6.389 1.00 97.56 148 ALA A CA 1
ATOM 1187 C C . ALA A 1 148 ? -18.955 -11.251 7.497 1.00 97.56 148 ALA A C 1
ATOM 1189 O O . ALA A 1 148 ? -18.732 -12.420 7.810 1.00 97.56 148 ALA A O 1
ATOM 1190 N N . SER A 1 149 ? -19.983 -10.550 7.987 1.00 96.88 149 SER A N 1
ATOM 1191 C CA . SER A 1 149 ? -20.907 -11.057 9.006 1.00 96.88 149 SER A CA 1
ATOM 1192 C C . SER A 1 149 ? -21.583 -12.372 8.601 1.00 96.88 149 SER A C 1
ATOM 1194 O O . SER A 1 149 ? -21.564 -13.344 9.354 1.00 96.88 149 SER A O 1
ATOM 1196 N N . LYS A 1 150 ? -22.102 -12.459 7.367 1.00 96.69 150 LYS A N 1
ATOM 1197 C CA . LYS A 1 150 ? -22.776 -13.668 6.851 1.00 96.69 150 LYS A CA 1
ATOM 1198 C C . LYS A 1 150 ? -21.856 -14.883 6.755 1.00 96.69 150 LYS A C 1
ATOM 1200 O O . LYS A 1 150 ? -22.342 -16.008 6.697 1.00 96.69 150 LYS A O 1
ATOM 1205 N N . LEU A 1 151 ? -20.551 -14.648 6.692 1.00 96.81 151 LEU A N 1
ATOM 1206 C CA . LEU A 1 151 ? -19.530 -15.670 6.499 1.00 96.81 151 LEU A CA 1
ATOM 1207 C C . LEU A 1 151 ? -18.747 -15.967 7.782 1.00 96.81 151 LEU A C 1
ATOM 1209 O O . LEU A 1 151 ? -17.804 -16.751 7.741 1.00 96.81 151 LEU A O 1
ATOM 1213 N N . GLY A 1 152 ? -19.115 -15.343 8.907 1.00 95.38 152 GLY A N 1
ATOM 1214 C CA . GLY A 1 152 ? -18.424 -15.522 10.185 1.00 95.38 152 GLY A CA 1
ATOM 1215 C C . GLY A 1 152 ? -16.996 -14.970 10.204 1.00 95.38 152 GLY A C 1
ATOM 1216 O O . GLY A 1 152 ? -16.214 -15.334 11.079 1.00 95.38 152 GLY A O 1
ATOM 1217 N N . ILE A 1 153 ? -16.639 -14.096 9.258 1.00 96.94 153 ILE A N 1
ATOM 1218 C CA . ILE A 1 153 ? -15.361 -13.383 9.289 1.00 96.94 153 ILE A CA 1
ATOM 1219 C C . ILE A 1 153 ? -15.462 -12.349 10.404 1.00 96.94 153 ILE A C 1
ATOM 1221 O O . ILE A 1 153 ? -16.383 -11.541 10.393 1.00 96.94 153 ILE A O 1
ATOM 1225 N N . SER A 1 154 ? -14.520 -12.354 11.346 1.00 96.44 154 SER A N 1
ATOM 1226 C CA . SER A 1 154 ? -14.540 -11.466 12.518 1.00 96.44 154 SER A CA 1
ATOM 1227 C C . SER A 1 154 ? -13.562 -10.295 12.421 1.00 96.44 154 SER A C 1
ATOM 1229 O O . SER A 1 154 ? -13.709 -9.303 13.129 1.00 96.44 154 SER A O 1
ATOM 1231 N N . ASN A 1 155 ? -12.538 -10.395 11.576 1.00 96.19 155 ASN A N 1
ATOM 1232 C CA . ASN A 1 155 ? -11.383 -9.503 11.637 1.00 96.19 155 ASN A CA 1
ATOM 1233 C C . ASN A 1 155 ? -11.373 -8.501 10.473 1.00 96.19 155 ASN A C 1
ATOM 1235 O O . ASN A 1 155 ? -11.962 -8.751 9.420 1.00 96.19 155 ASN A O 1
ATOM 1239 N N . LEU A 1 156 ? -10.674 -7.383 10.662 1.00 97.81 156 LEU A N 1
ATOM 1240 C CA . LEU A 1 156 ? -10.374 -6.373 9.647 1.00 97.81 156 LEU A CA 1
ATOM 1241 C C . LEU A 1 156 ? -8.909 -5.951 9.765 1.00 97.81 156 LEU A C 1
ATOM 1243 O O . LEU A 1 156 ? -8.419 -5.738 10.874 1.00 97.81 156 LEU A O 1
ATOM 1247 N N . HIS A 1 157 ? -8.231 -5.759 8.636 1.00 97.50 157 HIS A N 1
ATOM 1248 C CA . HIS A 1 157 ? -6.964 -5.031 8.603 1.00 97.50 157 HIS A CA 1
ATOM 1249 C C . HIS A 1 157 ? -7.139 -3.643 7.993 1.00 97.50 157 HIS A C 1
ATOM 1251 O O . HIS A 1 157 ? -7.816 -3.477 6.980 1.00 97.50 157 HIS A O 1
ATOM 1257 N N . ILE A 1 158 ? -6.465 -2.659 8.580 1.00 97.25 158 ILE A N 1
ATOM 1258 C CA . ILE A 1 158 ? -6.298 -1.326 8.005 1.00 97.25 158 ILE A CA 1
ATOM 1259 C C . ILE A 1 158 ? -4.842 -1.208 7.557 1.00 97.25 158 ILE A C 1
ATOM 1261 O O . ILE A 1 158 ? -3.927 -1.291 8.378 1.00 97.25 158 ILE A O 1
ATOM 1265 N N . ALA A 1 159 ? -4.636 -1.041 6.253 1.00 96.38 159 ALA A N 1
ATOM 1266 C CA . ALA A 1 159 ? -3.322 -1.013 5.612 1.00 96.38 159 ALA A CA 1
ATOM 1267 C C . ALA A 1 159 ? -2.582 0.332 5.762 1.00 96.38 159 ALA A C 1
ATOM 1269 O O . ALA A 1 159 ? -1.431 0.458 5.342 1.00 96.38 159 ALA A O 1
ATOM 1270 N N . ASP A 1 160 ? -3.225 1.333 6.367 1.00 95.38 160 ASP A N 1
ATOM 1271 C CA . ASP A 1 160 ? -2.661 2.665 6.572 1.00 95.38 160 ASP A CA 1
ATOM 1272 C C . ASP A 1 160 ? -1.380 2.627 7.411 1.00 95.38 160 ASP A C 1
ATOM 1274 O O . ASP A 1 160 ? -1.304 1.976 8.453 1.00 95.38 160 ASP A O 1
ATOM 1278 N N . THR A 1 161 ? -0.389 3.432 7.024 1.00 92.94 161 THR A N 1
ATOM 1279 C CA . THR A 1 161 ? 0.926 3.428 7.688 1.00 92.94 161 THR A CA 1
ATOM 1280 C C . THR A 1 161 ? 0.917 3.961 9.120 1.00 92.94 161 THR A C 1
ATOM 1282 O O . THR A 1 161 ? 1.835 3.663 9.882 1.00 92.94 161 THR A O 1
ATOM 1285 N N . ASN A 1 162 ? -0.074 4.783 9.479 1.00 92.25 162 ASN A N 1
ATOM 1286 C CA . ASN A 1 162 ? -0.173 5.425 10.789 1.00 92.25 162 ASN A CA 1
ATOM 1287 C C . ASN A 1 162 ? -1.638 5.722 11.160 1.00 92.25 162 ASN A C 1
ATOM 1289 O O . ASN A 1 162 ? -2.025 6.887 11.294 1.00 92.25 162 ASN A O 1
ATOM 1293 N N . TYR A 1 163 ? -2.459 4.683 11.305 1.00 94.50 163 TYR A N 1
ATOM 1294 C CA . TYR A 1 163 ? -3.861 4.858 11.677 1.00 94.50 163 TYR A CA 1
ATOM 1295 C C . TYR A 1 163 ? -3.989 5.543 13.045 1.00 94.50 163 TYR A C 1
ATOM 1297 O O . TYR A 1 163 ? -3.228 5.277 13.982 1.00 94.50 163 TYR A O 1
ATOM 1305 N N . GLY A 1 164 ? -4.940 6.463 13.139 1.00 93.31 164 GLY A N 1
ATOM 1306 C CA . GLY A 1 164 ? -5.237 7.248 14.327 1.00 93.31 164 GLY A CA 1
ATOM 1307 C C . GLY A 1 164 ? -4.402 8.509 14.515 1.00 93.31 164 GLY A C 1
ATOM 1308 O O . GLY A 1 164 ? -4.511 9.174 15.544 1.00 93.31 164 GLY A O 1
ATOM 1309 N N . MET A 1 165 ? -3.582 8.886 13.532 1.00 91.62 165 MET A N 1
ATOM 1310 C CA . MET A 1 165 ? -2.877 10.169 13.570 1.00 91.62 165 MET A CA 1
ATOM 1311 C C . MET A 1 165 ? -3.722 11.349 13.105 1.00 91.62 165 MET A C 1
ATOM 1313 O O . MET A 1 165 ? -3.459 12.488 13.517 1.00 91.62 165 MET A O 1
ATOM 1317 N N . TYR A 1 166 ? -4.692 11.115 12.225 1.00 93.50 166 TYR A N 1
ATOM 1318 C CA . TYR A 1 166 ? -5.399 12.181 11.531 1.00 93.50 166 TYR A CA 1
ATOM 1319 C C . TYR A 1 166 ? -6.792 12.394 12.129 1.00 93.50 166 TYR A C 1
ATOM 1321 O O . TYR A 1 166 ? -7.447 11.422 12.485 1.00 93.50 166 TYR A O 1
ATOM 1329 N N . PRO A 1 167 ? -7.302 13.643 12.189 1.00 93.62 167 PRO A N 1
ATOM 1330 C CA . PRO A 1 167 ? -8.645 13.916 12.718 1.00 93.62 167 PRO A CA 1
ATOM 1331 C C . PRO A 1 167 ? -9.752 13.067 12.074 1.00 93.62 167 PRO A C 1
ATOM 1333 O O . PRO A 1 167 ? -10.668 12.621 12.748 1.00 93.62 167 PRO A O 1
ATOM 1336 N N . ARG A 1 168 ? -9.617 12.796 10.771 1.00 95.00 168 ARG A N 1
ATOM 1337 C CA . ARG A 1 168 ? -10.529 11.961 9.980 1.00 95.00 168 ARG A CA 1
ATOM 1338 C C . ARG A 1 168 ? -10.636 10.517 10.483 1.00 95.00 168 ARG A C 1
ATOM 1340 O O . ARG A 1 168 ? -11.681 9.896 10.329 1.00 95.00 168 ARG A O 1
ATOM 1347 N N . ASP A 1 169 ? -9.578 9.986 11.092 1.00 96.25 169 ASP A N 1
ATOM 1348 C CA . ASP A 1 169 ? -9.536 8.589 11.534 1.00 96.25 169 ASP A CA 1
ATOM 1349 C C . ASP A 1 169 ? -10.598 8.321 12.614 1.00 96.25 169 ASP A C 1
ATOM 1351 O O . ASP A 1 169 ? -11.113 7.207 12.705 1.00 96.25 169 ASP A O 1
ATOM 1355 N N . ARG A 1 170 ? -11.000 9.357 13.365 1.00 96.62 170 ARG A N 1
ATOM 1356 C CA . ARG A 1 170 ? -12.124 9.317 14.307 1.00 96.62 170 ARG A CA 1
ATOM 1357 C C . ARG A 1 170 ? -13.454 9.000 13.617 1.00 96.62 170 ARG A C 1
ATOM 1359 O O . ARG A 1 170 ? -14.201 8.160 14.106 1.00 96.62 170 ARG A O 1
ATOM 1366 N N . GLU A 1 171 ? -13.744 9.631 12.481 1.00 97.56 171 GLU A N 1
ATOM 1367 C CA . GLU A 1 171 ? -14.999 9.407 11.744 1.00 97.56 171 GLU A CA 1
ATOM 1368 C C . GLU A 1 171 ? -15.039 8.005 11.126 1.00 97.56 171 GLU A C 1
ATOM 1370 O O . GLU A 1 171 ? -16.044 7.302 11.206 1.00 97.56 171 GLU A O 1
ATOM 1375 N N . ILE A 1 172 ? -13.902 7.542 10.601 1.00 98.25 172 ILE A N 1
ATOM 1376 C CA . ILE A 1 172 ? -13.752 6.164 10.113 1.00 98.25 172 ILE A CA 1
ATOM 1377 C C . ILE A 1 172 ? -13.947 5.169 11.269 1.00 98.25 172 ILE A C 1
ATOM 1379 O O . ILE A 1 172 ? -14.625 4.157 11.110 1.00 98.25 172 ILE A O 1
ATOM 1383 N N . THR A 1 173 ? -13.402 5.471 12.450 1.00 97.88 173 THR A N 1
ATOM 1384 C CA . THR A 1 173 ? -13.590 4.658 13.662 1.00 97.88 173 THR A CA 1
ATOM 1385 C C . THR A 1 173 ? -15.060 4.601 14.078 1.00 97.88 173 THR A C 1
ATOM 1387 O O . THR A 1 173 ? -15.565 3.526 14.398 1.00 97.88 173 THR A O 1
ATOM 1390 N N . ALA A 1 174 ? -15.768 5.733 14.039 1.00 98.31 174 ALA A N 1
ATOM 1391 C CA . ALA A 1 174 ? -17.197 5.784 14.334 1.00 98.31 174 ALA A CA 1
ATOM 1392 C C . ALA A 1 174 ? -18.007 4.896 13.374 1.00 98.31 174 ALA A C 1
ATOM 1394 O O . ALA A 1 174 ? -18.876 4.146 13.815 1.00 98.31 174 ALA A O 1
ATOM 1395 N N . ALA A 1 175 ? -17.665 4.896 12.085 1.00 98.50 175 ALA A N 1
ATOM 1396 C CA . ALA A 1 175 ? -18.305 4.034 11.096 1.00 98.50 175 ALA A CA 1
ATOM 1397 C C . ALA A 1 175 ? -18.017 2.539 11.304 1.00 98.50 175 ALA A C 1
ATOM 1399 O O . ALA A 1 175 ? -18.899 1.701 11.119 1.00 98.50 175 ALA A O 1
ATOM 1400 N N . LEU A 1 176 ? -16.800 2.186 11.730 1.00 98.50 176 LEU A N 1
ATOM 1401 C CA . LEU A 1 176 ? -16.459 0.808 12.098 1.00 98.50 176 LEU A CA 1
ATOM 1402 C C . LEU A 1 176 ? -17.267 0.329 13.313 1.00 98.50 176 LEU A C 1
ATOM 1404 O O . LEU A 1 176 ? -17.722 -0.814 13.324 1.00 98.50 176 LEU A O 1
ATOM 1408 N N . LEU A 1 177 ? -17.494 1.196 14.304 1.00 98.31 177 LEU A N 1
ATOM 1409 C CA . LEU A 1 177 ? -18.367 0.897 15.444 1.00 98.31 177 LEU A CA 1
ATOM 1410 C C . LEU A 1 177 ? -19.832 0.752 15.031 1.00 98.31 177 LEU A C 1
ATOM 1412 O O . LEU A 1 177 ? -20.514 -0.159 15.498 1.00 98.31 177 LEU A O 1
ATOM 1416 N N . GLU A 1 178 ? -20.326 1.615 14.143 1.00 98.31 178 GLU A N 1
ATOM 1417 C CA . GLU A 1 178 ? -21.679 1.481 13.599 1.00 98.31 178 GLU A CA 1
ATOM 1418 C C . GLU A 1 178 ? -21.843 0.140 12.874 1.00 98.31 178 GLU A C 1
ATOM 1420 O O . GLU A 1 178 ? -22.798 -0.596 13.134 1.00 98.31 178 GLU A O 1
ATOM 1425 N N . SER A 1 179 ? -20.875 -0.222 12.028 1.00 98.50 179 SER A N 1
ATOM 1426 C CA . SER A 1 179 ? -20.836 -1.528 11.370 1.00 98.50 179 SER A CA 1
ATOM 1427 C C . SER A 1 179 ? -20.819 -2.673 12.385 1.00 98.50 179 SER A C 1
ATOM 1429 O O . SER A 1 179 ? -21.567 -3.639 12.219 1.00 98.50 179 SER A O 1
ATOM 1431 N N . HIS A 1 180 ? -20.030 -2.563 13.459 1.00 98.31 180 HIS A N 1
ATOM 1432 C CA . HIS A 1 180 ? -19.993 -3.569 14.520 1.00 98.31 180 HIS A CA 1
ATOM 1433 C C . HIS A 1 180 ? -21.368 -3.747 15.161 1.00 98.31 180 HIS A C 1
ATOM 1435 O O . HIS A 1 180 ? -21.870 -4.865 15.236 1.00 98.31 180 HIS A O 1
ATOM 1441 N N . ASN A 1 181 ? -22.026 -2.655 15.538 1.00 98.00 181 ASN A N 1
ATOM 1442 C CA . ASN A 1 181 ? -23.349 -2.706 16.156 1.00 98.00 181 ASN A CA 1
ATOM 1443 C C . ASN A 1 181 ? -24.418 -3.272 15.209 1.00 98.00 181 ASN A C 1
ATOM 1445 O O . ASN A 1 181 ? -25.338 -3.961 15.644 1.00 98.00 181 ASN A O 1
ATOM 1449 N N . LYS A 1 182 ? -24.302 -2.989 13.908 1.00 98.19 182 LYS A N 1
ATOM 1450 C CA . LYS A 1 182 ? -25.283 -3.387 12.892 1.00 98.19 182 LYS A CA 1
ATOM 1451 C C . LYS A 1 182 ? -25.110 -4.824 12.407 1.00 98.19 182 LYS A C 1
ATOM 1453 O O . LYS A 1 182 ? -26.099 -5.502 12.135 1.00 98.19 182 LYS A O 1
ATOM 1458 N N . TYR A 1 183 ? -23.868 -5.279 12.265 1.00 98.19 183 TYR A N 1
ATOM 1459 C CA . TYR A 1 183 ? -23.532 -6.546 11.611 1.00 98.19 183 TYR A CA 1
ATOM 1460 C C . TYR A 1 183 ? -22.756 -7.515 12.503 1.00 98.19 183 TYR A C 1
ATOM 1462 O O . TYR A 1 183 ? -22.425 -8.608 12.049 1.00 98.19 183 TYR A O 1
ATOM 1470 N N . ASN A 1 184 ? -22.445 -7.144 13.746 1.00 97.56 184 ASN A N 1
ATOM 1471 C CA . ASN A 1 184 ? -21.481 -7.852 14.587 1.00 97.56 184 ASN A CA 1
ATOM 1472 C C . ASN A 1 184 ? -20.101 -7.996 13.904 1.00 97.56 184 ASN A C 1
ATOM 1474 O O . ASN A 1 184 ? -19.417 -9.000 14.076 1.00 97.56 184 ASN A O 1
ATOM 1478 N N . TRP A 1 185 ? -19.699 -7.006 13.095 1.00 98.00 185 TRP A N 1
ATOM 1479 C CA . TRP A 1 185 ? -18.401 -6.966 12.413 1.00 98.00 185 TRP A CA 1
ATOM 1480 C C . TRP A 1 185 ? -17.884 -5.525 12.230 1.00 98.00 185 TRP A C 1
ATOM 1482 O O . TRP A 1 185 ? -18.670 -4.664 11.828 1.00 98.00 185 TRP A O 1
ATOM 1492 N N . PRO A 1 186 ? -16.573 -5.260 12.412 1.00 97.81 186 PRO A N 1
ATOM 1493 C CA . PRO A 1 186 ? -15.537 -6.209 12.834 1.00 97.81 186 PRO A CA 1
ATOM 1494 C C . PRO A 1 186 ? -15.581 -6.468 14.343 1.00 97.81 186 PRO A C 1
ATOM 1496 O O . PRO A 1 186 ? -16.097 -5.659 15.099 1.00 97.81 186 PRO A O 1
ATOM 1499 N N . ASN A 1 187 ? -15.044 -7.594 14.802 1.00 97.25 187 ASN A N 1
ATOM 1500 C CA . ASN A 1 187 ? -14.800 -7.872 16.222 1.00 97.25 187 ASN A CA 1
ATOM 1501 C C . ASN A 1 187 ? -13.327 -7.675 16.604 1.00 97.25 187 ASN A C 1
ATOM 1503 O O . ASN A 1 187 ? -13.028 -7.502 17.779 1.00 97.25 187 ASN A O 1
ATOM 1507 N N . SER A 1 188 ? -12.416 -7.681 15.626 1.00 97.12 188 SER A N 1
ATOM 1508 C CA . SER A 1 188 ? -11.004 -7.349 15.819 1.00 97.12 188 SER A CA 1
ATOM 1509 C C . SER A 1 188 ? -10.489 -6.525 14.645 1.00 97.12 188 SER A C 1
ATOM 1511 O O . SER A 1 188 ? -10.698 -6.880 13.485 1.00 97.12 188 SER A O 1
ATOM 1513 N N . ILE A 1 189 ? -9.765 -5.453 14.938 1.00 97.12 189 ILE A N 1
ATOM 1514 C CA . ILE A 1 189 ? -9.150 -4.556 13.965 1.00 97.12 189 ILE A CA 1
ATOM 1515 C C . ILE A 1 189 ? -7.637 -4.591 14.173 1.00 97.12 189 ILE A C 1
ATOM 1517 O O . ILE A 1 189 ? -7.133 -4.400 15.279 1.00 97.12 189 ILE A O 1
ATOM 1521 N N . MET A 1 190 ? -6.909 -4.830 13.090 1.00 95.25 190 MET A N 1
ATOM 1522 C CA . MET A 1 190 ? -5.453 -4.824 13.053 1.00 95.25 190 MET A CA 1
ATOM 1523 C C . MET A 1 190 ? -4.975 -3.639 12.226 1.00 95.25 190 MET A C 1
ATOM 1525 O O . MET A 1 190 ? -5.315 -3.516 11.051 1.00 95.25 190 MET A O 1
ATOM 1529 N N . SER A 1 191 ? -4.163 -2.773 12.823 1.00 93.69 191 SER A N 1
ATOM 1530 C CA . SER A 1 191 ? -3.528 -1.671 12.103 1.00 93.69 191 SER A CA 1
ATOM 1531 C C . SER A 1 191 ? -2.193 -1.286 12.732 1.00 93.69 191 SER A C 1
ATOM 1533 O O . SER A 1 191 ? -1.872 -1.662 13.865 1.00 93.69 191 SER A O 1
ATOM 1535 N N . THR A 1 192 ? -1.401 -0.525 11.982 1.00 90.69 192 THR A N 1
ATOM 1536 C CA . THR A 1 192 ? -0.230 0.169 12.515 1.00 90.69 192 THR A CA 1
ATOM 1537 C C . THR A 1 192 ? -0.630 1.549 13.016 1.00 90.69 192 THR A C 1
ATOM 1539 O O . THR A 1 192 ? -0.956 2.432 12.223 1.00 90.69 192 THR A O 1
ATOM 1542 N N . THR A 1 193 ? -0.595 1.747 14.336 1.00 89.50 193 THR A N 1
ATOM 1543 C CA . THR A 1 193 ? -0.901 3.042 14.954 1.00 89.50 193 THR A CA 1
ATOM 1544 C C . THR A 1 193 ? 0.258 4.015 14.818 1.00 89.50 193 THR A C 1
ATOM 1546 O O . THR A 1 193 ? 1.425 3.639 14.973 1.00 89.50 193 THR A O 1
ATOM 1549 N N . GLY A 1 194 ? -0.055 5.290 14.603 1.00 84.00 194 GLY A N 1
ATOM 1550 C CA . GLY A 1 194 ? 0.958 6.333 14.724 1.00 84.00 194 GLY A CA 1
ATOM 1551 C C . GLY A 1 194 ? 1.377 6.594 16.171 1.00 84.00 194 GLY A C 1
ATOM 1552 O O . GLY A 1 194 ? 0.736 6.155 17.120 1.00 84.00 194 GLY A O 1
ATOM 1553 N N . LYS A 1 195 ? 2.478 7.331 16.343 1.00 81.19 195 LYS A N 1
ATOM 1554 C CA . LYS A 1 195 ? 3.075 7.597 17.670 1.00 81.19 195 LYS A CA 1
ATOM 1555 C C . LYS A 1 195 ? 3.050 9.069 18.069 1.00 81.19 195 LYS A C 1
ATOM 1557 O O . LYS A 1 195 ? 3.071 9.405 19.249 1.00 81.19 195 LYS A O 1
ATOM 1562 N N . ASN A 1 196 ? 2.959 9.952 17.079 1.00 83.06 196 ASN A N 1
ATOM 1563 C CA . ASN A 1 196 ? 3.190 11.382 17.276 1.00 83.06 196 ASN A CA 1
ATOM 1564 C C . ASN A 1 196 ? 1.919 12.149 17.666 1.00 83.06 196 ASN A C 1
ATOM 1566 O O . ASN A 1 196 ? 1.993 13.332 17.968 1.00 83.06 196 ASN A O 1
ATOM 1570 N N . GLN A 1 197 ? 0.753 11.500 17.638 1.00 89.94 197 GLN A N 1
ATOM 1571 C CA . GLN A 1 197 ? -0.550 12.103 17.940 1.00 89.94 197 GLN A CA 1
ATOM 1572 C C . GLN A 1 197 ? -1.252 11.283 19.027 1.00 89.94 197 GLN A C 1
ATOM 1574 O O . GLN A 1 197 ? -2.308 10.697 18.803 1.00 89.94 197 GLN A O 1
ATOM 1579 N N . LYS A 1 198 ? -0.608 11.199 20.199 1.00 89.94 198 LYS A N 1
ATOM 1580 C CA . LYS A 1 198 ? -0.967 10.286 21.298 1.00 89.94 198 LYS A CA 1
ATOM 1581 C C . LYS A 1 198 ? -2.430 10.415 21.725 1.00 89.94 198 LYS A C 1
ATOM 1583 O O . LYS A 1 198 ? -3.095 9.401 21.875 1.00 89.94 198 LYS A O 1
ATOM 1588 N N . GLU A 1 199 ? -2.939 11.639 21.852 1.00 93.00 199 GLU A N 1
ATOM 1589 C CA . GLU A 1 199 ? -4.328 11.898 22.257 1.00 93.00 199 GLU A CA 1
ATOM 1590 C C . GLU A 1 199 ? -5.342 11.290 21.282 1.00 93.00 199 GLU A C 1
ATOM 1592 O O . GLU A 1 199 ? -6.250 10.589 21.715 1.00 93.00 199 GLU A O 1
ATOM 1597 N N . ARG A 1 200 ? -5.140 11.460 19.967 1.00 93.69 200 ARG A N 1
ATOM 1598 C CA . ARG A 1 200 ? -6.028 10.873 18.946 1.00 93.69 200 ARG A CA 1
ATOM 1599 C C . ARG A 1 200 ? -5.951 9.350 18.917 1.00 93.69 200 ARG A C 1
ATOM 1601 O O . ARG A 1 200 ? -6.966 8.680 18.765 1.00 93.69 200 ARG A O 1
ATOM 1608 N N . VAL A 1 201 ? -4.755 8.791 19.096 1.00 92.31 201 VAL A N 1
ATOM 1609 C CA . VAL A 1 201 ? -4.573 7.333 19.158 1.00 92.31 201 VAL A CA 1
ATOM 1610 C C . VAL A 1 201 ? -5.271 6.755 20.392 1.00 92.31 201 VAL A C 1
ATOM 1612 O O . VAL A 1 201 ? -5.939 5.727 20.285 1.00 92.31 201 VAL A O 1
ATOM 1615 N N . ILE A 1 202 ? -5.168 7.424 21.545 1.00 93.00 202 ILE A N 1
ATOM 1616 C CA . ILE A 1 202 ? -5.883 7.046 22.771 1.00 93.00 202 ILE A CA 1
ATOM 1617 C C . ILE A 1 202 ? -7.396 7.160 22.564 1.00 93.00 202 ILE A C 1
ATOM 1619 O O . ILE A 1 202 ? -8.113 6.240 22.950 1.00 93.00 202 ILE A O 1
ATOM 1623 N N . GLU A 1 203 ? -7.880 8.229 21.928 1.00 94.69 203 GLU A N 1
ATOM 1624 C CA . GLU A 1 203 ? -9.301 8.414 21.609 1.00 94.69 203 GLU A CA 1
ATOM 1625 C C . GLU A 1 203 ? -9.834 7.239 20.778 1.00 94.69 203 GLU A C 1
ATOM 1627 O O . GLU A 1 203 ? -10.776 6.570 21.196 1.00 94.69 203 GLU A O 1
ATOM 1632 N N . ILE A 1 204 ? -9.182 6.917 19.659 1.00 94.56 204 ILE A N 1
ATOM 1633 C CA . ILE A 1 204 ? -9.603 5.829 18.763 1.00 94.56 204 ILE A CA 1
ATOM 1634 C C . ILE A 1 204 ? -9.542 4.469 19.457 1.00 94.56 204 ILE A C 1
ATOM 1636 O O . ILE A 1 204 ? -10.457 3.658 19.328 1.00 94.56 204 ILE A O 1
ATOM 1640 N N . THR A 1 205 ? -8.496 4.229 20.245 1.00 93.38 205 THR A N 1
ATOM 1641 C CA . THR A 1 205 ? -8.384 2.998 21.038 1.00 93.38 205 THR A CA 1
ATOM 1642 C C . THR A 1 205 ? -9.506 2.902 22.071 1.00 93.38 205 THR A C 1
ATOM 1644 O O . THR A 1 205 ? -10.084 1.836 22.251 1.00 93.38 205 THR A O 1
ATOM 1647 N N . SER A 1 206 ? -9.863 4.015 22.715 1.00 94.94 206 SER A N 1
ATOM 1648 C CA . SER A 1 206 ? -10.955 4.063 23.695 1.00 94.94 206 SER A CA 1
ATOM 1649 C C . SER A 1 206 ? -12.315 3.833 23.038 1.00 94.94 206 SER A C 1
ATOM 1651 O O . SER A 1 206 ? -13.155 3.146 23.609 1.00 94.94 206 SER A O 1
ATOM 1653 N N . MET A 1 207 ? -12.517 4.362 21.827 1.00 96.38 207 MET A N 1
ATOM 1654 C CA . MET A 1 207 ? -13.721 4.132 21.027 1.00 96.38 207 MET A CA 1
ATOM 1655 C C . MET A 1 207 ? -13.880 2.651 20.663 1.00 96.38 207 MET A C 1
ATOM 1657 O O . MET A 1 207 ? -14.967 2.101 20.807 1.00 96.38 207 MET A O 1
ATOM 1661 N N . LEU A 1 208 ? -12.806 2.002 20.207 1.00 95.06 208 LEU A N 1
ATOM 1662 C CA . LEU A 1 208 ? -12.835 0.608 19.749 1.00 95.06 208 LEU A CA 1
ATOM 1663 C C . LEU A 1 208 ? -12.786 -0.417 20.891 1.00 95.06 208 LEU A C 1
ATOM 1665 O O . LEU A 1 208 ? -13.185 -1.568 20.703 1.00 95.06 208 LEU A O 1
ATOM 1669 N N . GLY A 1 209 ? -12.297 -0.025 22.068 1.00 94.62 209 GLY A N 1
ATOM 1670 C CA . GLY A 1 209 ? -12.180 -0.902 23.228 1.00 94.62 209 GLY A CA 1
ATOM 1671 C C . GLY A 1 209 ? -11.442 -2.200 22.889 1.00 94.62 209 GLY A C 1
ATOM 1672 O O . GLY A 1 209 ? -10.368 -2.191 22.291 1.00 94.62 209 GLY A O 1
ATOM 1673 N N . ASN A 1 210 ? -12.050 -3.340 23.224 1.00 94.06 210 ASN A N 1
ATOM 1674 C CA . ASN A 1 210 ? -11.447 -4.662 23.016 1.00 94.06 210 ASN A CA 1
ATOM 1675 C C . ASN A 1 210 ? -11.320 -5.072 21.539 1.00 94.06 210 ASN A C 1
ATOM 1677 O O . ASN A 1 210 ? -10.671 -6.075 21.250 1.00 94.06 210 ASN A O 1
ATOM 1681 N N . MET A 1 211 ? -11.917 -4.325 20.603 1.00 95.44 211 MET A N 1
ATOM 1682 C CA . MET A 1 211 ? -11.773 -4.600 19.173 1.00 95.44 211 MET A CA 1
ATOM 1683 C C . MET A 1 211 ? -10.403 -4.187 18.634 1.00 95.44 211 MET A C 1
ATOM 1685 O O . MET A 1 211 ? -10.069 -4.555 17.511 1.00 95.44 211 MET A O 1
ATOM 1689 N N . PHE A 1 212 ? -9.618 -3.400 19.374 1.00 94.56 212 PHE A N 1
ATOM 1690 C CA . PHE A 1 212 ? -8.393 -2.811 18.852 1.00 94.56 212 PHE A CA 1
ATOM 1691 C C . PHE A 1 212 ? -7.230 -2.913 19.831 1.00 94.56 212 PHE A C 1
ATOM 1693 O O . PHE A 1 212 ? -7.313 -2.473 20.974 1.00 94.56 212 PHE A O 1
ATOM 1700 N N . SER A 1 213 ? -6.108 -3.449 19.349 1.00 84.44 213 SER A N 1
ATOM 1701 C CA . SER A 1 213 ? -4.855 -3.480 20.100 1.00 84.44 213 SER A CA 1
ATOM 1702 C C . SER A 1 213 ? -3.875 -2.460 19.537 1.00 84.44 213 SER A C 1
ATOM 1704 O O . SER A 1 213 ? -3.522 -2.503 18.356 1.00 84.44 213 SER A O 1
ATOM 1706 N N . VAL A 1 214 ? -3.373 -1.580 20.402 1.00 83.06 214 VAL A N 1
ATOM 1707 C CA . VAL A 1 214 ? -2.342 -0.602 20.041 1.00 83.06 214 VAL A CA 1
ATOM 1708 C C . VAL A 1 214 ? -1.006 -1.309 19.858 1.00 83.06 214 VAL A C 1
ATOM 1710 O O . VAL A 1 214 ? -0.525 -1.994 20.759 1.00 83.06 214 VAL A O 1
ATOM 1713 N N . ASN A 1 215 ? -0.374 -1.095 18.706 1.00 78.94 215 ASN A N 1
ATOM 1714 C CA . ASN A 1 215 ? 0.969 -1.587 18.416 1.00 78.94 215 ASN A CA 1
ATOM 1715 C C . ASN A 1 215 ? 1.915 -0.405 18.213 1.00 78.94 215 ASN A C 1
ATOM 1717 O O . ASN A 1 215 ? 1.864 0.285 17.195 1.00 78.94 215 ASN A O 1
ATOM 1721 N N . MET A 1 216 ? 2.824 -0.184 19.166 1.00 80.56 216 MET A N 1
ATOM 1722 C CA . MET A 1 216 ? 3.775 0.921 19.093 1.00 80.56 216 MET A CA 1
ATOM 1723 C C . MET A 1 216 ? 5.166 0.450 18.667 1.00 80.56 216 MET A C 1
ATOM 1725 O O . MET A 1 216 ? 5.878 -0.249 19.379 1.00 80.56 216 MET A O 1
ATOM 1729 N N . SER A 1 217 ? 5.594 0.909 17.498 1.00 86.25 217 SER A N 1
ATOM 1730 C CA . SER A 1 217 ? 6.896 0.582 16.920 1.00 86.25 217 SER A CA 1
ATOM 1731 C C . SER A 1 217 ? 8.006 1.511 17.439 1.00 86.25 217 SER A C 1
ATOM 1733 O O . SER A 1 217 ? 8.336 2.494 16.776 1.00 86.25 217 SER A O 1
ATOM 1735 N N . ALA A 1 218 ? 8.610 1.259 18.603 1.00 87.69 218 ALA A N 1
ATOM 1736 C CA . ALA A 1 218 ? 9.729 2.089 19.095 1.00 87.69 218 ALA A CA 1
ATOM 1737 C C . ALA A 1 218 ? 10.986 1.992 18.201 1.00 87.69 218 ALA A C 1
ATOM 1739 O O . ALA A 1 218 ? 11.598 3.009 17.889 1.00 87.69 218 ALA A O 1
ATOM 1740 N N . GLN A 1 219 ? 11.285 0.794 17.683 1.00 91.06 219 GLN A N 1
ATOM 1741 C CA . GLN A 1 219 ? 12.485 0.427 16.900 1.00 91.06 219 GLN A CA 1
ATOM 1742 C C . GLN A 1 219 ? 13.799 0.463 17.695 1.00 91.06 219 GLN A C 1
ATOM 1744 O O . GLN A 1 219 ? 14.555 -0.498 17.656 1.00 91.06 219 GLN A O 1
ATOM 1749 N N . SER A 1 220 ? 14.056 1.538 18.436 1.00 93.38 220 SER A N 1
ATOM 1750 C CA . SER A 1 220 ? 15.176 1.678 19.371 1.00 93.38 220 SER A CA 1
ATOM 1751 C C . SER A 1 220 ? 14.792 2.656 20.483 1.00 93.38 220 SER A C 1
ATOM 1753 O O . SER A 1 220 ? 13.862 3.441 20.303 1.00 93.38 220 SER A O 1
ATOM 1755 N N . MET A 1 221 ? 15.506 2.615 21.607 1.00 93.69 221 MET A N 1
ATOM 1756 C CA . MET A 1 221 ? 15.447 3.629 22.671 1.00 93.69 221 MET A CA 1
ATOM 1757 C C . MET A 1 221 ? 16.769 4.407 22.805 1.00 93.69 221 MET A C 1
ATOM 1759 O O . MET A 1 221 ? 16.872 5.291 23.645 1.00 93.69 221 MET A O 1
ATOM 1763 N N . ASP A 1 222 ? 17.774 4.085 21.983 1.00 97.00 222 ASP A N 1
ATOM 1764 C CA . ASP A 1 222 ? 19.051 4.799 21.923 1.00 97.00 222 ASP A CA 1
ATOM 1765 C C . ASP A 1 222 ? 18.932 6.027 21.006 1.00 97.00 222 ASP A C 1
ATOM 1767 O O . ASP A 1 222 ? 18.558 5.908 19.834 1.00 97.00 222 ASP A O 1
ATOM 1771 N N . GLU A 1 223 ? 19.246 7.208 21.540 1.00 96.12 223 GLU A N 1
ATOM 1772 C CA . GLU A 1 223 ? 19.106 8.486 20.833 1.00 96.12 223 GLU A CA 1
ATOM 1773 C C . GLU A 1 223 ? 20.007 8.586 19.595 1.00 96.12 223 GLU A C 1
ATOM 1775 O O . GLU A 1 223 ? 19.584 9.130 18.570 1.00 96.12 223 GLU A O 1
ATOM 1780 N N . ASN A 1 224 ? 21.214 8.011 19.637 1.00 97.12 224 ASN A N 1
ATOM 1781 C CA . ASN A 1 224 ? 22.124 8.009 18.492 1.00 97.12 224 ASN A CA 1
ATOM 1782 C C . ASN A 1 224 ? 21.570 7.131 17.370 1.00 97.12 224 ASN A C 1
ATOM 1784 O O . ASN A 1 224 ? 21.575 7.531 16.205 1.00 97.12 224 ASN A O 1
ATOM 1788 N N . VAL A 1 225 ? 21.041 5.952 17.706 1.00 96.75 225 VAL A N 1
ATOM 1789 C CA . VAL A 1 225 ? 20.378 5.073 16.736 1.00 96.75 225 VAL A CA 1
ATOM 1790 C C . VAL A 1 225 ? 19.169 5.775 16.125 1.00 96.75 225 VAL A C 1
ATOM 1792 O O . VAL A 1 225 ? 19.047 5.797 14.901 1.00 96.75 225 VAL A O 1
ATOM 1795 N N . LEU A 1 226 ? 18.300 6.378 16.944 1.00 95.31 226 LEU A N 1
ATOM 1796 C CA . LEU A 1 226 ? 17.108 7.098 16.482 1.00 95.31 226 LEU A CA 1
ATOM 1797 C C . LEU A 1 226 ? 17.460 8.262 15.543 1.00 95.31 226 LEU A C 1
ATOM 1799 O O . LEU A 1 226 ? 16.857 8.386 14.472 1.00 95.31 226 LEU A O 1
ATOM 1803 N N . SER A 1 227 ? 18.484 9.044 15.893 1.00 96.00 227 SER A N 1
ATOM 1804 C CA . SER A 1 227 ? 19.028 10.114 15.052 1.00 96.00 227 SER A CA 1
ATOM 1805 C C . SER A 1 227 ? 19.534 9.576 13.707 1.00 96.00 227 SER A C 1
ATOM 1807 O O . SER A 1 227 ? 19.105 10.041 12.647 1.00 96.00 227 SER A O 1
ATOM 1809 N N . ASN A 1 228 ? 20.349 8.514 13.727 1.00 96.56 228 ASN A N 1
ATOM 1810 C CA . ASN A 1 228 ? 20.907 7.891 12.522 1.00 96.56 228 ASN A CA 1
ATOM 1811 C C . ASN A 1 228 ? 19.828 7.339 11.580 1.00 96.56 228 ASN A C 1
ATOM 1813 O O . ASN A 1 228 ? 19.981 7.398 10.357 1.00 96.56 228 ASN A O 1
ATOM 1817 N N . VAL A 1 229 ? 18.718 6.831 12.125 1.00 95.56 229 VAL A N 1
ATOM 1818 C CA . VAL A 1 229 ? 17.593 6.336 11.318 1.00 95.56 229 VAL A CA 1
ATOM 1819 C C . VAL A 1 229 ? 16.519 7.387 11.037 1.00 95.56 229 VAL A C 1
ATOM 1821 O O . VAL A 1 229 ? 15.466 7.039 10.499 1.00 95.56 229 VAL A O 1
ATOM 1824 N N . LYS A 1 230 ? 16.774 8.664 11.358 1.00 94.12 230 LYS A N 1
ATOM 1825 C CA . LYS A 1 230 ? 15.853 9.799 11.160 1.00 94.12 230 LYS A CA 1
ATOM 1826 C C . LYS A 1 230 ? 14.466 9.542 11.761 1.00 94.12 230 LYS A C 1
ATOM 1828 O O . LYS A 1 230 ? 13.434 9.712 11.102 1.00 94.12 230 LYS A O 1
ATOM 1833 N N . ARG A 1 231 ? 14.433 9.076 13.007 1.00 90.38 231 ARG A N 1
ATOM 1834 C CA . ARG A 1 231 ? 13.206 8.746 13.738 1.00 90.38 231 ARG A CA 1
ATOM 1835 C C . ARG A 1 231 ? 13.176 9.475 15.076 1.00 90.38 231 ARG A C 1
ATOM 1837 O O . ARG A 1 231 ? 14.199 9.609 15.731 1.00 90.38 231 ARG A O 1
ATOM 1844 N N . SER A 1 232 ? 11.981 9.882 15.491 1.00 86.38 232 SER A N 1
ATOM 1845 C CA . SER A 1 232 ? 11.675 10.295 16.861 1.00 86.38 232 SER A CA 1
ATOM 1846 C C . SER A 1 232 ? 10.625 9.355 17.459 1.00 86.38 232 SER A C 1
ATOM 1848 O O . SER A 1 232 ? 9.807 8.776 16.730 1.00 86.38 232 SER A O 1
ATOM 1850 N N . ASN A 1 233 ? 10.692 9.155 18.775 1.00 83.81 233 ASN A N 1
ATOM 1851 C CA . ASN A 1 233 ? 9.734 8.359 19.545 1.00 83.81 233 ASN A CA 1
ATOM 1852 C C . ASN A 1 233 ? 8.846 9.249 20.410 1.00 83.81 233 ASN A C 1
ATOM 1854 O O . ASN A 1 233 ? 9.333 10.307 20.859 1.00 83.81 233 ASN A O 1
#

Secondary structure (DSSP, 8-state):
--SSHHHHHHHHHT-TT-S-EE-S-HHHHHHHHHHHHHHTTT-HHHHTSS--TTEEEE-GGGTTSSSPPEEEPPPPPP-SSGGGSPPTTTTSTTGGG-SSSSPPEE--EE--S---TT-GGGSGGG-S-EE--HHHHHHHHHHHHHHHHHTT--EEEEEEEEETSSTTHHHHHHHHHHHHHHHS--SEEEEEE-SS-HHHHHHHHHHHGGGB----------HHHHHHTT---

Sequence (233 aa):
LPHDDAQQIDFLSKRPSTDIFMIMEGEITTVNVINRIIKSKLDRKKIFSSPIDGAIFIEPTSLKGKSPKLSKGKPSERIKYLDEIPSPYLNGMLDHFFDGKLTPFIETNRGCPFKCTFCHTGDDYFNKIHKFSDERVLAEIDYIGKKASKLGISNLHIADTNYGMYPRDREITAALLESHNKYNWPNSIMSTTGKNQKERVIEITSMLGNMFSVNMSAQSMDENVLSNVKRSN

Radius of gyration: 21.31 Å; Cα contacts (8 Å, |Δi|>4): 358; chains: 1; bounding box: 55×32×55 Å

pLDDT: mean 93.7, std 5.74, range [60.38, 98.81]

Organism: NCBI:txid408172

Mean predicted aligned error: 4.34 Å

Solvent-accessible surface area (backbone atoms only — not comparable to full-atom values): 13240 Å² total; per-residue (Å²): 129,67,91,50,70,69,55,40,48,53,57,45,70,76,32,82,90,58,72,70,44,70,48,84,71,52,67,64,20,50,53,48,51,51,52,40,39,60,76,33,70,72,36,64,71,61,48,63,69,54,62,45,49,8,29,37,33,64,36,77,87,23,69,86,48,100,60,70,40,80,36,64,29,59,77,49,80,77,74,66,62,42,68,79,53,78,56,50,64,83,72,48,73,50,53,84,55,73,71,49,77,60,72,56,74,47,68,60,47,48,49,31,79,54,50,31,70,89,42,79,51,26,38,78,87,26,32,63,74,29,47,47,52,67,70,56,54,53,50,43,48,53,54,46,19,67,52,32,34,79,44,70,34,41,52,36,36,42,70,25,76,40,46,32,54,50,82,65,43,52,58,56,49,52,50,47,51,50,27,19,76,74,39,66,10,55,55,35,46,47,51,39,40,46,75,89,34,56,70,48,35,51,49,48,39,62,73,47,40,92,27,41,68,90,46,80,84,64,95,61,91,50,68,68,60,28,58,75,35,49,48,87,130